Protein AF-A0A2M8F810-F1 (afdb_monomer)

Mean predicted aligned error: 8.09 Å

Structure (mmCIF, N/CA/C/O backbone):
data_AF-A0A2M8F810-F1
#
_entry.id   AF-A0A2M8F810-F1
#
loop_
_atom_site.group_PDB
_atom_sit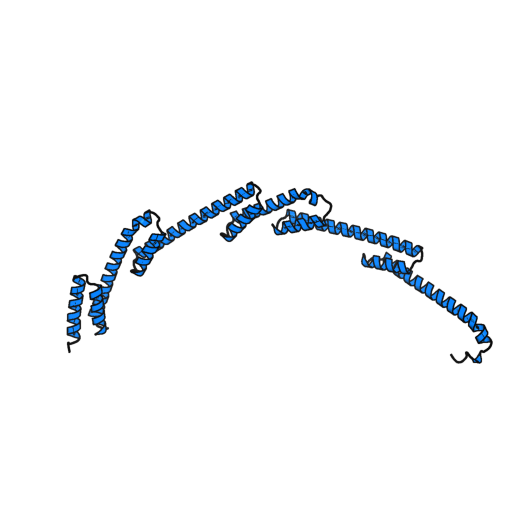e.id
_atom_site.type_symbol
_atom_site.label_atom_id
_atom_site.label_alt_id
_atom_site.label_comp_id
_atom_site.label_asym_id
_atom_site.label_entity_id
_atom_site.label_seq_id
_atom_site.pdbx_PDB_ins_code
_atom_site.Cartn_x
_atom_site.Cartn_y
_atom_site.Cartn_z
_atom_site.occupancy
_atom_site.B_iso_or_equiv
_atom_site.auth_seq_id
_atom_site.auth_comp_id
_atom_site.auth_asym_id
_atom_site.auth_atom_id
_atom_site.pdbx_PDB_model_num
ATOM 1 N N . MET A 1 1 ? 72.502 6.828 -47.469 1.00 66.56 1 MET A N 1
ATOM 2 C CA . MET A 1 1 ? 71.319 7.342 -46.747 1.00 66.56 1 MET A CA 1
ATOM 3 C C . MET A 1 1 ? 70.547 8.209 -47.721 1.00 66.56 1 MET A C 1
ATOM 5 O O . MET A 1 1 ? 71.170 9.060 -48.342 1.00 66.56 1 MET A O 1
ATOM 9 N N . VAL A 1 2 ? 69.259 7.942 -47.934 1.00 77.50 2 VAL A N 1
ATOM 10 C CA . VAL A 1 2 ? 68.414 8.811 -48.769 1.00 77.50 2 VAL A CA 1
ATOM 11 C C . VAL A 1 2 ? 68.197 10.117 -48.004 1.00 77.50 2 VAL A C 1
ATOM 13 O O . VAL A 1 2 ? 67.932 10.074 -46.804 1.00 77.50 2 VAL A O 1
ATOM 16 N N . ASP A 1 3 ? 68.355 11.264 -48.666 1.00 92.69 3 ASP A N 1
ATOM 17 C CA . ASP A 1 3 ? 68.069 12.572 -48.067 1.00 92.69 3 ASP A CA 1
ATOM 18 C C . ASP A 1 3 ? 66.591 12.616 -47.620 1.00 92.69 3 ASP A C 1
ATOM 20 O O . ASP A 1 3 ? 65.709 12.354 -48.447 1.00 92.69 3 ASP A O 1
ATOM 24 N N . PRO A 1 4 ? 66.281 12.936 -46.346 1.00 90.38 4 PRO A N 1
ATOM 25 C CA . PRO A 1 4 ? 64.907 12.988 -45.846 1.00 90.38 4 PRO A CA 1
ATOM 26 C C . PRO A 1 4 ? 63.968 13.846 -46.701 1.00 90.38 4 PRO A C 1
ATOM 28 O O . PRO A 1 4 ? 62.787 13.526 -46.831 1.00 90.38 4 PRO A O 1
ATOM 31 N N . LYS A 1 5 ? 64.479 14.909 -47.338 1.00 92.44 5 LYS A N 1
ATOM 32 C CA . LYS A 1 5 ? 63.676 15.742 -48.245 1.00 92.44 5 LYS A CA 1
ATOM 33 C C . LYS A 1 5 ? 63.285 14.993 -49.517 1.00 92.44 5 LYS A C 1
ATOM 35 O O . LYS A 1 5 ? 62.125 15.071 -49.920 1.00 92.44 5 LYS A O 1
ATOM 40 N N . THR A 1 6 ? 64.217 14.271 -50.137 1.00 93.81 6 THR A N 1
ATOM 41 C CA . THR A 1 6 ? 63.949 13.441 -51.321 1.00 93.81 6 THR A CA 1
ATOM 42 C C . THR A 1 6 ? 62.965 12.323 -50.990 1.00 93.81 6 THR A C 1
ATOM 44 O O . THR A 1 6 ? 61.991 12.141 -51.717 1.00 93.81 6 THR A O 1
ATOM 47 N N . TYR A 1 7 ? 63.144 11.662 -49.843 1.00 95.12 7 TYR A N 1
ATOM 48 C CA . TYR A 1 7 ? 62.233 10.617 -49.369 1.00 95.12 7 TYR A CA 1
ATOM 49 C C . TYR A 1 7 ? 60.794 11.132 -49.188 1.00 95.12 7 TYR A C 1
ATOM 51 O O . TYR A 1 7 ? 59.848 10.530 -49.694 1.00 95.12 7 TYR A O 1
ATOM 59 N N . ILE A 1 8 ? 60.616 12.291 -48.538 1.00 95.62 8 ILE A N 1
ATOM 60 C CA . ILE A 1 8 ? 59.294 12.919 -48.367 1.00 95.62 8 ILE A CA 1
ATOM 61 C C . ILE A 1 8 ? 58.679 13.293 -49.723 1.00 95.62 8 ILE A C 1
ATOM 63 O O . ILE A 1 8 ? 57.484 13.095 -49.933 1.00 95.62 8 ILE A O 1
ATOM 67 N N . GLN A 1 9 ? 59.469 13.818 -50.664 1.00 95.94 9 GLN A N 1
ATOM 68 C CA . GLN A 1 9 ? 58.965 14.193 -51.990 1.00 95.94 9 GLN A CA 1
ATOM 69 C C . GLN A 1 9 ? 58.481 12.990 -52.803 1.00 95.94 9 GLN A C 1
ATOM 71 O O . GLN A 1 9 ? 57.426 13.070 -53.435 1.00 95.94 9 GLN A O 1
ATOM 76 N N . GLU A 1 10 ? 59.230 11.889 -52.801 1.00 96.19 10 GLU A N 1
ATOM 77 C CA . GLU A 1 10 ? 58.834 10.652 -53.477 1.00 96.19 10 GLU A CA 1
ATOM 78 C C . GLU A 1 10 ? 57.617 10.018 -52.803 1.00 96.19 10 GLU A C 1
ATOM 80 O O . GLU A 1 10 ? 56.650 9.678 -53.485 1.00 96.19 10 GLU A O 1
ATOM 85 N N . GLY A 1 11 ? 57.595 9.970 -51.469 1.00 96.94 11 GLY A N 1
ATOM 86 C CA . GLY A 1 11 ? 56.446 9.481 -50.711 1.00 96.94 11 GLY A CA 1
ATOM 87 C C . GLY A 1 11 ? 55.164 10.271 -50.989 1.00 96.94 11 GLY A C 1
ATOM 88 O O . GLY A 1 11 ? 54.108 9.678 -51.201 1.00 96.94 11 GLY A O 1
ATOM 89 N N . LEU A 1 12 ? 55.244 11.605 -51.075 1.00 97.50 12 LEU A N 1
ATOM 90 C CA . LEU A 1 12 ? 54.096 12.448 -51.431 1.00 97.50 12 LEU A CA 1
ATOM 91 C C . LEU A 1 12 ? 53.585 12.179 -52.858 1.00 97.50 12 LEU A C 1
ATOM 93 O O . LEU A 1 12 ? 52.376 12.248 -53.086 1.00 97.50 12 LEU A O 1
ATOM 97 N N . LYS A 1 13 ? 54.465 11.844 -53.815 1.00 97.56 13 LYS A N 1
ATOM 98 C CA . LYS A 1 13 ? 54.044 11.411 -55.162 1.00 97.56 13 LYS A CA 1
ATOM 99 C C . LYS A 1 13 ? 53.302 10.078 -55.100 1.00 97.56 13 LYS A C 1
ATOM 101 O O . LYS A 1 13 ? 52.233 9.967 -55.687 1.00 97.56 13 LYS A O 1
ATOM 106 N N . THR A 1 14 ? 53.824 9.110 -54.348 1.00 97.56 14 THR A N 1
ATOM 107 C CA . THR A 1 14 ? 53.180 7.802 -54.153 1.00 97.56 14 THR A CA 1
ATOM 108 C C . THR A 1 14 ? 51.799 7.943 -53.521 1.00 97.56 14 THR A C 1
ATOM 110 O O . THR A 1 14 ? 50.837 7.370 -54.023 1.00 97.56 14 THR A O 1
ATOM 113 N N . ILE A 1 15 ? 51.671 8.759 -52.470 1.00 97.62 15 ILE A N 1
ATOM 114 C CA . ILE A 1 15 ? 50.383 9.072 -51.835 1.00 97.62 15 ILE A CA 1
ATOM 115 C C . ILE A 1 15 ? 49.398 9.645 -52.855 1.00 97.62 15 ILE A C 1
ATOM 117 O O . ILE A 1 15 ? 48.247 9.216 -52.896 1.00 97.62 15 ILE A O 1
ATOM 121 N N . LYS A 1 16 ? 49.839 10.583 -53.702 1.00 97.69 16 LYS A N 1
ATOM 122 C CA . LYS A 1 16 ? 48.988 11.167 -54.743 1.00 97.69 16 LYS A CA 1
ATOM 123 C C . LYS A 1 16 ? 48.474 10.099 -55.715 1.00 97.69 16 LYS A C 1
ATOM 125 O O . LYS A 1 16 ? 47.272 10.044 -55.951 1.00 97.69 16 LYS A O 1
ATOM 130 N N . THR A 1 17 ? 49.350 9.221 -56.204 1.00 97.69 17 THR A N 1
ATOM 131 C CA . THR A 1 17 ? 48.965 8.105 -57.081 1.00 97.69 17 THR A CA 1
ATOM 132 C C . THR A 1 17 ? 47.978 7.154 -56.397 1.00 97.69 17 THR A C 1
ATOM 134 O O . THR A 1 17 ? 47.001 6.734 -57.010 1.00 97.69 17 THR A O 1
ATOM 137 N N . LEU A 1 18 ? 48.188 6.838 -55.114 1.00 97.50 18 LEU A N 1
ATOM 138 C CA . LEU A 1 18 ? 47.277 5.982 -54.345 1.00 97.50 18 LEU A CA 1
ATOM 139 C C . LEU A 1 18 ? 45.891 6.621 -54.175 1.00 97.50 18 LEU A C 1
ATOM 141 O O . LEU A 1 18 ? 44.890 5.916 -54.261 1.00 97.50 18 LEU A O 1
ATOM 145 N N . ILE A 1 19 ? 45.816 7.942 -53.978 1.00 97.00 19 ILE A N 1
ATOM 146 C CA . ILE A 1 19 ? 44.543 8.678 -53.940 1.00 97.00 19 ILE A CA 1
ATOM 147 C C . ILE A 1 19 ? 43.841 8.624 -55.304 1.00 97.00 19 ILE A C 1
ATOM 149 O O . ILE A 1 19 ? 42.646 8.351 -55.355 1.00 97.00 19 ILE A O 1
ATOM 153 N N . GLU A 1 20 ? 44.568 8.839 -56.406 1.00 96.50 20 GLU A N 1
ATOM 154 C CA . GLU A 1 20 ? 44.022 8.767 -57.774 1.00 96.50 20 GLU A CA 1
ATOM 155 C C . GLU A 1 20 ? 43.466 7.372 -58.112 1.00 96.50 20 GLU A C 1
ATOM 157 O O . GLU A 1 20 ? 42.499 7.252 -58.859 1.00 96.50 20 GLU A O 1
ATOM 162 N N . GLN A 1 21 ? 44.034 6.322 -57.514 1.00 96.62 21 GLN A N 1
ATOM 163 C CA . GLN A 1 21 ? 43.578 4.932 -57.635 1.00 96.62 21 GLN A CA 1
ATOM 164 C C . GLN A 1 21 ? 42.480 4.544 -56.624 1.00 96.62 21 GLN A C 1
ATOM 166 O O . GLN A 1 21 ? 42.092 3.381 -56.565 1.00 96.62 21 GLN A O 1
ATOM 171 N N . ASN A 1 22 ? 41.986 5.484 -55.811 1.00 95.12 22 ASN A N 1
ATOM 172 C CA . ASN A 1 22 ? 41.043 5.247 -54.709 1.00 95.12 22 ASN A CA 1
ATOM 173 C C . ASN A 1 22 ? 41.542 4.252 -53.635 1.00 95.12 22 ASN A C 1
ATOM 175 O O . ASN A 1 22 ? 40.760 3.629 -52.922 1.00 95.12 22 ASN A O 1
ATOM 179 N N . HIS A 1 23 ? 42.857 4.102 -53.468 1.00 96.94 23 HIS A N 1
ATOM 180 C CA . HIS A 1 23 ? 43.466 3.280 -52.418 1.00 96.94 23 HIS A CA 1
ATOM 181 C C . HIS A 1 23 ? 43.681 4.097 -51.131 1.00 96.94 23 HIS A C 1
ATOM 183 O O . HIS A 1 23 ? 44.802 4.220 -50.629 1.00 96.94 23 HIS A O 1
ATOM 189 N N . LEU A 1 24 ? 42.607 4.681 -50.588 1.00 96.62 24 LEU A N 1
ATOM 190 C CA . LEU A 1 24 ? 42.689 5.705 -49.538 1.00 96.62 24 LEU A CA 1
ATOM 191 C C . LEU A 1 24 ? 43.297 5.204 -48.215 1.00 96.62 24 LEU A C 1
ATOM 193 O O . LEU A 1 24 ? 44.088 5.917 -47.602 1.00 96.62 24 LEU A O 1
ATOM 197 N N . ILE A 1 25 ? 43.007 3.967 -47.794 1.00 96.12 25 ILE A N 1
ATOM 198 C CA . ILE A 1 25 ? 43.601 3.370 -46.578 1.00 96.12 25 ILE A CA 1
ATOM 199 C C . ILE A 1 25 ? 45.113 3.170 -46.737 1.00 96.12 25 ILE A C 1
ATOM 201 O O . ILE A 1 25 ? 45.884 3.438 -45.815 1.00 96.12 25 ILE A O 1
ATOM 205 N N . THR A 1 26 ? 45.557 2.727 -47.915 1.00 97.06 26 THR A N 1
ATOM 206 C CA . THR A 1 26 ? 46.984 2.569 -48.222 1.00 97.06 26 THR A CA 1
ATOM 207 C C . THR A 1 26 ? 47.675 3.930 -48.291 1.00 97.06 26 THR A C 1
ATOM 209 O O . THR A 1 26 ? 48.771 4.083 -47.755 1.00 97.06 26 THR A O 1
ATOM 212 N N . ALA A 1 27 ? 47.017 4.937 -48.878 1.00 97.56 27 ALA A N 1
ATOM 213 C CA . ALA A 1 27 ? 47.502 6.314 -48.887 1.00 97.56 27 ALA A CA 1
ATOM 214 C C . ALA A 1 27 ? 47.642 6.880 -47.463 1.00 97.56 27 ALA A C 1
ATOM 216 O O . ALA A 1 27 ? 48.643 7.530 -47.167 1.00 97.56 27 ALA A O 1
ATOM 217 N N . LEU A 1 28 ? 46.680 6.599 -46.573 1.00 97.38 28 LEU A N 1
ATOM 218 C CA . LEU A 1 28 ? 46.720 7.023 -45.171 1.00 97.38 28 LEU A CA 1
ATOM 219 C C . LEU A 1 28 ? 47.928 6.427 -44.446 1.00 97.38 28 LEU A C 1
ATOM 221 O O . LEU A 1 28 ? 48.699 7.176 -43.853 1.00 97.38 28 LEU A O 1
ATOM 225 N N . ARG A 1 29 ? 48.140 5.108 -44.560 1.00 97.75 29 ARG A N 1
ATOM 226 C CA . ARG A 1 29 ? 49.300 4.421 -43.960 1.00 97.75 29 ARG A CA 1
ATOM 227 C C . ARG A 1 29 ? 50.623 5.005 -44.455 1.00 97.75 29 ARG A C 1
ATOM 229 O O . ARG A 1 29 ? 51.494 5.306 -43.647 1.00 97.75 29 ARG A O 1
ATOM 236 N N . ALA A 1 30 ? 50.748 5.234 -45.764 1.00 97.25 30 ALA A N 1
ATOM 237 C CA . ALA A 1 30 ? 51.930 5.876 -46.338 1.00 97.25 30 ALA A CA 1
ATOM 238 C C . ALA A 1 30 ? 52.125 7.309 -45.800 1.00 97.25 30 ALA A C 1
ATOM 240 O O . ALA A 1 30 ? 53.242 7.709 -45.484 1.00 97.25 30 ALA A O 1
ATOM 241 N N . GLY A 1 31 ? 51.045 8.081 -45.637 1.00 97.19 31 GLY A N 1
ATOM 242 C CA . GLY A 1 31 ? 51.091 9.408 -45.019 1.00 97.19 31 GLY A CA 1
ATOM 243 C C . GLY A 1 31 ? 51.537 9.381 -43.555 1.00 97.19 31 GLY A C 1
ATOM 244 O O . GLY A 1 31 ? 52.344 10.216 -43.148 1.00 97.19 31 GLY A O 1
ATOM 245 N N . GLU A 1 32 ? 51.055 8.414 -42.771 1.00 97.31 32 GLU A N 1
ATOM 246 C CA . GLU A 1 32 ? 51.443 8.221 -41.369 1.00 97.31 32 GLU A CA 1
ATOM 247 C C . GLU A 1 32 ? 52.924 7.848 -41.249 1.00 97.31 32 GLU A C 1
ATOM 249 O O . GLU A 1 32 ? 53.622 8.353 -40.369 1.00 97.31 32 GLU A O 1
ATOM 254 N N . GLU A 1 33 ? 53.431 7.013 -42.158 1.00 97.06 33 GLU A N 1
ATOM 255 C CA . GLU A 1 33 ? 54.855 6.687 -42.240 1.00 97.06 33 GLU A CA 1
ATOM 256 C C . GLU A 1 33 ? 55.708 7.923 -42.539 1.00 97.06 33 GLU A C 1
ATOM 258 O O . GLU A 1 33 ? 56.716 8.148 -41.866 1.00 97.06 33 GLU A O 1
ATOM 263 N N . LEU A 1 34 ? 55.292 8.777 -43.481 1.00 96.81 34 LEU A N 1
ATOM 264 C CA . LEU A 1 34 ? 55.991 10.039 -43.746 1.00 96.81 34 LEU A CA 1
ATOM 265 C C . LEU A 1 34 ? 55.958 10.984 -42.540 1.00 96.81 34 LEU A C 1
ATOM 267 O O . LEU A 1 34 ? 56.966 11.625 -42.235 1.00 96.81 34 LEU A O 1
ATOM 271 N N . ALA A 1 35 ? 54.834 11.045 -41.822 1.00 96.88 35 ALA A N 1
ATOM 272 C CA . ALA A 1 35 ? 54.708 11.867 -40.622 1.00 96.88 35 ALA A CA 1
ATOM 273 C C . ALA A 1 35 ? 55.602 11.369 -39.475 1.00 96.88 35 ALA A C 1
ATOM 275 O O . ALA A 1 35 ? 56.077 12.180 -38.688 1.00 96.88 35 ALA A O 1
ATOM 276 N N . ARG A 1 36 ? 55.906 10.064 -39.395 1.00 96.88 36 ARG A N 1
ATOM 277 C CA . ARG A 1 36 ? 56.900 9.539 -38.437 1.00 96.88 36 ARG A CA 1
ATOM 278 C C . ARG A 1 36 ? 58.321 10.015 -38.748 1.00 96.88 36 ARG A C 1
ATOM 280 O O . ARG A 1 36 ? 59.099 10.205 -37.820 1.00 96.88 36 ARG A O 1
ATOM 287 N N . VAL A 1 37 ? 58.656 10.214 -40.027 1.00 96.06 37 VAL A N 1
ATOM 288 C CA . VAL A 1 37 ? 59.981 10.701 -40.458 1.00 96.06 37 VAL A CA 1
ATOM 289 C C . VAL A 1 37 ? 60.141 12.200 -40.198 1.00 96.06 37 VAL A C 1
ATOM 291 O O . VAL A 1 37 ? 61.196 12.630 -39.736 1.00 96.06 37 VAL A O 1
ATOM 294 N N . ASN A 1 38 ? 59.108 13.004 -40.471 1.00 95.88 38 ASN A N 1
ATOM 295 C CA . ASN A 1 38 ? 59.090 14.428 -40.132 1.00 95.88 38 ASN A CA 1
ATOM 296 C C . ASN A 1 38 ? 57.682 14.880 -39.687 1.00 95.88 38 ASN A C 1
ATOM 298 O O . ASN A 1 38 ? 56.868 15.259 -40.536 1.00 95.88 38 ASN A O 1
ATOM 302 N N . PRO A 1 39 ? 57.400 14.902 -38.370 1.00 96.62 39 PRO A N 1
ATOM 303 C CA . PRO A 1 39 ? 56.067 15.203 -37.835 1.00 96.62 39 PRO A CA 1
ATOM 304 C C . PRO A 1 39 ? 55.549 16.614 -38.127 1.00 96.62 39 PRO A C 1
ATOM 306 O O . PRO A 1 39 ? 54.345 16.850 -38.077 1.00 96.62 39 PRO A O 1
ATOM 309 N N . TYR A 1 40 ? 56.447 17.559 -38.418 1.00 96.50 40 TYR A N 1
ATOM 310 C CA . TYR A 1 40 ? 56.111 18.974 -38.597 1.00 96.50 40 TYR A CA 1
ATOM 311 C C . TYR A 1 40 ? 56.116 19.411 -40.066 1.00 96.50 40 TYR A C 1
ATOM 313 O O . TYR A 1 40 ? 55.950 20.598 -40.360 1.00 96.50 40 TYR A O 1
ATOM 321 N N . ASP A 1 41 ? 56.308 18.482 -41.009 1.00 97.19 41 ASP A N 1
ATOM 322 C CA . ASP A 1 41 ? 56.249 18.822 -42.425 1.00 97.19 41 ASP A CA 1
ATOM 323 C C . ASP A 1 41 ? 54.816 19.208 -42.825 1.00 97.19 41 ASP A C 1
ATOM 325 O O . ASP A 1 41 ? 53.898 18.386 -42.868 1.00 97.19 41 ASP A O 1
ATOM 329 N N . ARG A 1 42 ? 54.619 20.489 -43.156 1.00 97.38 42 ARG A N 1
ATOM 330 C CA . ARG A 1 42 ? 53.304 21.037 -43.512 1.00 97.38 42 ARG A CA 1
ATOM 331 C C . ARG A 1 42 ? 52.675 20.335 -44.720 1.00 97.38 42 ARG A C 1
ATOM 333 O O . ARG A 1 42 ? 51.452 20.249 -44.786 1.00 97.38 42 ARG A O 1
ATOM 340 N N . LYS A 1 43 ? 53.466 19.853 -45.687 1.00 97.12 43 LYS A N 1
ATOM 341 C CA . LYS A 1 43 ? 52.927 19.168 -46.873 1.00 97.12 43 LYS A CA 1
ATOM 342 C C . LYS A 1 43 ? 52.417 17.780 -46.505 1.00 97.12 43 LYS A C 1
ATOM 344 O O . LYS A 1 43 ? 51.341 17.414 -46.966 1.00 97.12 43 LYS A O 1
ATOM 349 N N . VAL A 1 44 ? 53.143 17.055 -45.654 1.00 96.94 44 VAL A N 1
ATOM 350 C CA . VAL A 1 44 ? 52.713 15.751 -45.128 1.00 96.94 44 VAL A CA 1
ATOM 351 C C . VAL A 1 44 ? 51.446 15.895 -44.284 1.00 96.94 44 VAL A C 1
ATOM 353 O O . VAL A 1 44 ? 50.480 15.176 -44.525 1.00 96.94 44 VAL A O 1
ATOM 356 N N . LEU A 1 45 ? 51.394 16.872 -43.371 1.00 97.31 45 LEU A N 1
ATOM 357 C CA . LEU A 1 45 ? 50.203 17.132 -42.552 1.00 97.31 45 LEU A CA 1
ATOM 358 C C . LEU A 1 45 ? 48.980 17.513 -43.401 1.00 97.31 45 LEU A C 1
ATOM 360 O O . LEU A 1 45 ? 47.891 16.984 -43.187 1.00 97.31 45 LEU A O 1
ATOM 364 N N . ASN A 1 46 ? 49.158 18.377 -44.407 1.00 97.50 46 ASN A N 1
ATOM 365 C CA . ASN A 1 46 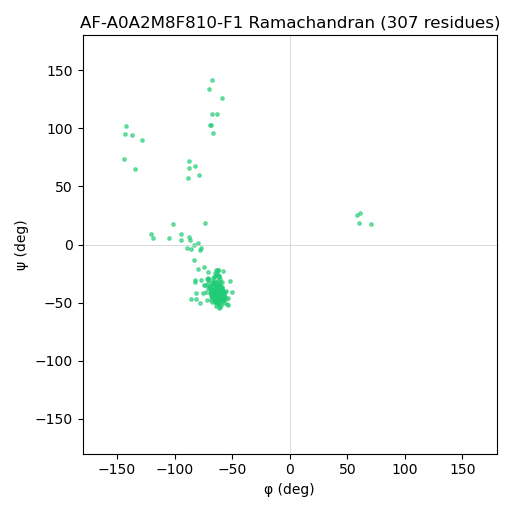? 48.084 18.722 -45.341 1.00 97.50 46 ASN A CA 1
ATOM 366 C C . ASN A 1 46 ? 47.622 17.507 -46.162 1.00 97.50 46 ASN A C 1
ATOM 368 O O . ASN A 1 46 ? 46.425 17.352 -46.398 1.00 97.50 46 ASN A O 1
ATOM 372 N N . ALA A 1 47 ? 48.549 16.649 -46.604 1.00 96.31 47 ALA A N 1
ATOM 373 C CA . ALA A 1 47 ? 48.217 15.429 -47.333 1.00 96.31 47 ALA A CA 1
ATOM 374 C C . ALA A 1 47 ? 47.421 14.454 -46.453 1.00 96.31 47 ALA A C 1
ATOM 376 O O . ALA A 1 47 ? 46.389 13.961 -46.896 1.00 96.31 47 ALA A O 1
ATOM 377 N N . LEU A 1 48 ? 47.838 14.242 -45.201 1.00 96.81 48 LEU A N 1
ATOM 378 C CA . LEU A 1 48 ? 47.106 13.434 -44.223 1.00 96.81 48 LEU A CA 1
ATOM 379 C C . LEU A 1 48 ? 45.696 13.970 -43.966 1.00 96.81 48 LEU A C 1
ATOM 381 O O . LEU A 1 48 ? 44.740 13.203 -44.051 1.00 96.81 48 LEU A O 1
ATOM 385 N N . ALA A 1 49 ? 45.550 15.277 -43.731 1.00 96.94 49 ALA A N 1
ATOM 386 C CA . ALA A 1 49 ? 44.242 15.900 -43.538 1.00 96.94 49 ALA A CA 1
ATOM 387 C C . ALA A 1 49 ? 43.337 15.727 -44.772 1.00 96.94 49 ALA A C 1
ATOM 389 O O . ALA A 1 49 ? 42.154 15.423 -44.639 1.00 96.94 49 ALA A O 1
ATOM 390 N N . ASN A 1 50 ? 43.895 15.861 -45.982 1.00 96.94 50 ASN A N 1
ATOM 391 C CA . ASN A 1 50 ? 43.163 15.629 -47.226 1.00 96.94 50 ASN A CA 1
ATOM 392 C C . ASN A 1 50 ? 42.730 14.160 -47.381 1.00 96.94 50 ASN A C 1
ATOM 394 O O . ASN A 1 50 ? 41.581 13.897 -47.719 1.00 96.94 50 ASN A O 1
ATOM 398 N N . ILE A 1 51 ? 43.616 13.198 -47.101 1.00 96.81 51 ILE A N 1
ATOM 399 C CA . ILE A 1 51 ? 43.288 11.763 -47.155 1.00 96.81 51 ILE A CA 1
ATOM 400 C C . ILE A 1 51 ? 42.193 11.428 -46.142 1.00 96.81 51 ILE A C 1
ATOM 402 O O . ILE A 1 51 ? 41.232 10.751 -46.488 1.00 96.81 51 ILE A O 1
ATOM 406 N N . GLN A 1 52 ? 42.302 11.934 -44.913 1.00 95.12 52 GLN A N 1
ATOM 407 C CA . GLN A 1 52 ? 41.287 11.748 -43.876 1.00 95.12 52 GLN A CA 1
ATOM 408 C C . GLN A 1 52 ? 39.935 12.334 -44.294 1.00 95.12 52 GLN A C 1
ATOM 410 O O . GLN A 1 52 ? 38.916 11.672 -44.122 1.00 95.12 52 GLN A O 1
ATOM 415 N N . ALA A 1 53 ? 39.916 13.523 -44.906 1.00 94.75 53 ALA A N 1
ATOM 416 C CA . ALA A 1 53 ? 38.693 14.119 -45.441 1.00 94.75 53 ALA A CA 1
ATOM 417 C C . ALA A 1 53 ? 38.082 13.284 -46.582 1.00 94.75 53 ALA A C 1
ATOM 419 O O . ALA A 1 53 ? 36.862 13.145 -46.654 1.00 94.75 53 ALA A O 1
ATOM 420 N N . LEU A 1 54 ? 38.908 12.695 -47.457 1.00 95.38 54 LEU A N 1
ATOM 421 C CA . LEU A 1 54 ? 38.442 11.798 -48.520 1.00 95.38 54 LEU A CA 1
ATOM 422 C C . LEU A 1 54 ? 37.877 10.486 -47.962 1.00 95.38 54 LEU A C 1
ATOM 424 O O . LEU A 1 54 ? 36.792 10.089 -48.374 1.00 95.38 54 LEU A O 1
ATOM 428 N N . ILE A 1 55 ? 38.557 9.859 -46.995 1.00 93.25 55 ILE A N 1
ATOM 429 C CA . ILE A 1 55 ? 38.065 8.657 -46.299 1.00 93.25 55 ILE A CA 1
ATOM 430 C C . ILE A 1 55 ? 36.750 8.965 -45.588 1.00 93.25 55 ILE A C 1
ATOM 432 O O . ILE A 1 55 ? 35.799 8.196 -45.690 1.00 93.25 55 ILE A O 1
ATOM 436 N N . GLN A 1 56 ? 36.666 10.101 -44.892 1.00 91.88 56 GLN A N 1
ATOM 437 C CA . GLN A 1 56 ? 35.431 10.530 -44.246 1.00 91.88 56 GLN A CA 1
ATOM 438 C C . GLN A 1 56 ? 34.304 10.700 -45.268 1.00 91.88 56 GLN A C 1
ATOM 440 O O . GLN A 1 56 ? 33.210 10.199 -45.040 1.00 91.88 56 GLN A O 1
ATOM 445 N N . LYS A 1 57 ? 34.568 11.346 -46.408 1.00 93.75 57 LYS A N 1
ATOM 446 C CA . LYS A 1 57 ? 33.579 11.524 -47.477 1.00 93.75 57 LYS A CA 1
ATOM 447 C C . LYS A 1 57 ? 33.132 10.191 -48.091 1.00 93.75 57 LYS A C 1
ATOM 449 O O . LYS A 1 57 ? 31.949 10.022 -48.370 1.00 93.75 57 LYS A O 1
ATOM 454 N N . GLU A 1 58 ? 34.051 9.250 -48.308 1.00 93.62 58 GLU A N 1
ATOM 455 C CA . GLU A 1 58 ? 33.728 7.906 -48.808 1.00 93.62 58 GLU A CA 1
ATOM 456 C C . GLU A 1 58 ? 32.898 7.116 -47.785 1.00 93.62 58 GLU A C 1
ATOM 458 O O . GLU A 1 58 ? 31.888 6.514 -48.147 1.00 93.62 58 GLU A O 1
ATOM 463 N N . ASN A 1 59 ? 33.260 7.185 -46.501 1.00 91.81 59 ASN A N 1
ATOM 464 C CA . ASN A 1 59 ? 32.491 6.585 -45.412 1.00 91.81 59 ASN A CA 1
ATOM 465 C C . ASN A 1 59 ? 31.091 7.193 -45.301 1.00 91.81 59 ASN A C 1
ATOM 467 O O . ASN A 1 59 ? 30.123 6.449 -45.181 1.00 91.81 59 ASN A O 1
ATOM 471 N N . GLU A 1 60 ? 30.960 8.518 -45.402 1.00 93.56 60 GLU A N 1
ATOM 472 C CA . GLU A 1 60 ? 29.659 9.192 -45.440 1.00 93.56 60 GLU A CA 1
ATOM 473 C C . GLU A 1 60 ? 28.818 8.707 -46.632 1.00 93.56 60 GLU A C 1
ATOM 475 O O . GLU A 1 60 ? 27.657 8.348 -46.457 1.00 93.56 60 GLU A O 1
ATOM 480 N N . ALA A 1 61 ? 29.414 8.558 -47.818 1.00 94.81 61 ALA A N 1
ATOM 481 C CA . ALA A 1 61 ? 28.716 8.019 -48.987 1.00 94.81 61 ALA A CA 1
ATOM 482 C C . ALA A 1 61 ? 28.322 6.534 -48.846 1.00 94.81 61 ALA A C 1
ATOM 484 O O . ALA A 1 61 ? 27.284 6.122 -49.368 1.00 94.81 61 ALA A O 1
ATOM 485 N N . ASN A 1 62 ? 29.138 5.716 -48.171 1.00 94.50 62 ASN A N 1
ATOM 486 C CA . ASN A 1 62 ? 28.791 4.331 -47.833 1.00 94.50 62 ASN A CA 1
ATOM 487 C C . ASN A 1 62 ? 27.600 4.298 -46.866 1.00 94.50 62 ASN A C 1
ATOM 489 O O . ASN A 1 62 ? 26.616 3.615 -47.129 1.00 94.50 62 ASN A O 1
ATOM 493 N N . VAL A 1 63 ? 27.654 5.102 -45.802 1.00 96.62 63 VAL A N 1
ATOM 494 C CA . VAL A 1 63 ? 26.577 5.217 -44.815 1.00 96.62 63 VAL A CA 1
ATOM 495 C C . VAL A 1 63 ? 25.287 5.711 -45.464 1.00 96.62 63 VAL A C 1
ATOM 497 O O . VAL A 1 63 ? 24.229 5.164 -45.176 1.00 96.62 63 VAL A O 1
ATOM 500 N N . ASP A 1 64 ? 25.339 6.682 -46.377 1.00 96.88 64 ASP A N 1
ATOM 501 C CA . ASP A 1 64 ? 24.153 7.141 -47.107 1.00 96.88 64 ASP A CA 1
ATOM 502 C C . ASP A 1 64 ? 23.528 6.040 -47.984 1.00 96.88 64 ASP A C 1
ATOM 504 O O . ASP A 1 64 ? 22.298 5.959 -48.077 1.00 96.88 64 ASP A O 1
ATOM 508 N N . ARG A 1 65 ? 24.344 5.176 -48.605 1.00 97.31 65 ARG A N 1
ATOM 509 C CA . ARG A 1 65 ? 23.858 4.006 -49.360 1.00 97.31 65 ARG A CA 1
ATOM 510 C C . ARG A 1 65 ? 23.219 2.969 -48.444 1.00 97.31 65 ARG A C 1
ATOM 512 O O . ARG A 1 65 ? 22.131 2.484 -48.753 1.00 97.31 65 ARG A O 1
ATOM 519 N N . ASP A 1 66 ? 23.850 2.683 -47.313 1.00 96.88 66 ASP A N 1
ATOM 520 C CA . ASP A 1 66 ? 23.321 1.736 -46.335 1.00 96.88 66 ASP A CA 1
ATOM 521 C C . ASP A 1 66 ? 22.009 2.257 -45.735 1.00 96.88 66 ASP A C 1
ATOM 523 O O . ASP A 1 66 ? 21.024 1.524 -45.701 1.00 96.88 66 ASP A O 1
ATOM 527 N N . ILE A 1 67 ? 21.933 3.548 -45.388 1.00 97.19 67 ILE A N 1
ATOM 528 C CA . ILE A 1 67 ? 20.689 4.218 -44.974 1.00 97.19 67 ILE A CA 1
ATOM 529 C C . ILE A 1 67 ? 19.606 4.055 -46.045 1.00 97.19 67 ILE A C 1
ATOM 531 O O . ILE A 1 67 ? 18.467 3.722 -45.722 1.00 97.19 67 ILE A O 1
ATOM 535 N N . ALA A 1 68 ? 19.927 4.285 -47.321 1.00 97.31 68 ALA A N 1
ATOM 536 C CA . ALA A 1 68 ? 18.954 4.127 -48.399 1.00 97.31 68 ALA A CA 1
ATOM 537 C C . ALA A 1 68 ? 18.435 2.682 -48.490 1.00 97.31 68 ALA A C 1
ATOM 539 O O . ALA A 1 68 ? 17.236 2.474 -48.668 1.00 97.31 68 ALA A O 1
ATOM 540 N N . SER A 1 69 ? 19.312 1.692 -48.294 1.00 96.94 69 SER A N 1
ATOM 541 C CA . SER A 1 69 ? 18.926 0.279 -48.291 1.00 96.94 69 SER A CA 1
ATOM 542 C C . SER A 1 69 ? 17.982 -0.087 -47.141 1.00 96.94 69 SER A C 1
ATOM 544 O O . SER A 1 69 ? 17.163 -0.987 -47.301 1.00 96.94 69 SER A O 1
ATOM 546 N N . THR A 1 70 ? 18.022 0.634 -46.015 1.00 97.38 70 THR A N 1
ATOM 547 C CA . THR A 1 70 ? 17.178 0.356 -44.842 1.00 97.38 70 THR A CA 1
ATOM 548 C C . THR A 1 70 ? 15.820 1.056 -44.846 1.00 97.38 70 THR A C 1
ATOM 550 O O . THR A 1 70 ? 15.037 0.838 -43.928 1.00 97.38 70 THR A O 1
ATOM 553 N N . MET A 1 71 ? 15.511 1.900 -45.837 1.00 96.00 71 MET A N 1
ATOM 554 C CA . MET A 1 71 ? 14.256 2.675 -45.842 1.00 96.00 71 MET A CA 1
ATOM 555 C C . MET A 1 71 ? 13.000 1.794 -45.833 1.00 96.00 71 MET A C 1
ATOM 557 O O . MET A 1 71 ? 12.042 2.125 -45.148 1.00 96.00 71 MET A O 1
ATOM 561 N N . HIS A 1 72 ? 13.037 0.624 -46.472 1.00 96.62 72 HIS A N 1
ATOM 562 C CA . HIS A 1 72 ? 11.924 -0.328 -46.420 1.00 96.62 72 HIS A CA 1
ATOM 563 C C . HIS A 1 72 ? 11.600 -0.797 -44.986 1.00 96.62 72 HIS A C 1
ATOM 565 O O . HIS A 1 72 ? 10.434 -0.935 -44.643 1.00 96.62 72 HIS A O 1
ATOM 571 N N . LEU A 1 73 ? 12.606 -0.976 -44.116 1.00 96.94 73 LEU A N 1
ATOM 572 C CA . LEU A 1 73 ? 12.391 -1.362 -42.713 1.00 96.94 73 LEU A CA 1
ATOM 573 C C . LEU A 1 73 ? 11.695 -0.257 -41.917 1.00 96.94 73 LEU A C 1
ATOM 575 O O . LEU A 1 73 ? 10.946 -0.550 -40.990 1.00 96.94 73 LEU A O 1
ATOM 579 N N . TRP A 1 74 ? 11.957 1.006 -42.269 1.00 96.31 74 TRP A N 1
ATOM 580 C CA . TRP A 1 74 ? 11.260 2.145 -41.680 1.00 96.31 74 TRP A CA 1
ATOM 581 C C . TRP A 1 74 ? 9.777 2.119 -42.060 1.00 96.31 74 TRP A C 1
ATOM 583 O O . TRP A 1 74 ? 8.926 2.232 -41.183 1.00 96.31 74 TRP A O 1
ATOM 593 N N . ASP A 1 75 ? 9.475 1.919 -43.345 1.00 95.19 75 ASP A N 1
ATOM 594 C CA . ASP A 1 75 ? 8.099 1.875 -43.857 1.00 95.19 75 ASP A CA 1
ATOM 595 C C . ASP A 1 75 ? 7.314 0.666 -43.318 1.00 95.19 75 ASP A C 1
ATOM 597 O O . ASP A 1 75 ? 6.118 0.760 -43.055 1.00 95.19 75 ASP A O 1
ATOM 601 N N . GLU A 1 76 ? 7.997 -0.460 -43.096 1.00 96.12 76 GLU A N 1
ATOM 602 C CA . GLU A 1 76 ? 7.438 -1.663 -42.468 1.00 96.12 76 GLU A CA 1
ATOM 603 C C . GLU A 1 76 ? 7.323 -1.561 -40.934 1.00 96.12 76 GLU A C 1
ATOM 605 O O . GLU A 1 76 ? 6.810 -2.484 -40.302 1.00 96.12 76 GLU A O 1
ATOM 610 N N . GLY A 1 77 ? 7.814 -0.482 -40.310 1.00 94.75 77 GLY A N 1
ATOM 611 C CA . GLY A 1 77 ? 7.782 -0.299 -38.854 1.00 94.75 77 GLY A CA 1
ATOM 612 C C . GLY A 1 77 ? 8.720 -1.227 -38.070 1.00 94.75 77 GLY A C 1
ATOM 613 O O . GLY A 1 77 ? 8.565 -1.389 -36.861 1.00 94.75 77 GLY A O 1
ATOM 614 N N . LYS A 1 78 ? 9.719 -1.839 -38.721 1.00 97.06 78 LYS A N 1
ATOM 615 C CA . LYS A 1 78 ? 10.702 -2.751 -38.103 1.00 97.06 78 LYS A CA 1
ATOM 616 C C . LYS A 1 78 ? 11.798 -1.985 -37.356 1.00 97.06 78 LYS A C 1
ATOM 618 O O . LYS A 1 78 ? 12.990 -2.076 -37.665 1.00 97.06 78 LYS A O 1
ATOM 623 N N . PHE A 1 79 ? 11.392 -1.202 -36.362 1.00 97.00 79 PHE A N 1
ATOM 624 C CA . PHE A 1 79 ? 12.266 -0.251 -35.681 1.00 97.00 79 PHE A CA 1
ATOM 625 C C . PHE A 1 79 ? 13.406 -0.909 -34.886 1.00 97.00 79 PHE A C 1
ATOM 627 O O . PHE A 1 79 ? 14.512 -0.369 -34.875 1.00 97.00 79 PHE A O 1
ATOM 634 N N . ASP A 1 80 ? 13.204 -2.103 -34.320 1.00 95.25 80 ASP A N 1
ATOM 635 C CA . ASP A 1 80 ? 14.253 -2.836 -33.590 1.00 95.25 80 ASP A CA 1
ATOM 636 C C . ASP A 1 80 ? 15.410 -3.285 -34.494 1.00 95.25 80 ASP A C 1
ATOM 638 O O . ASP A 1 80 ? 16.589 -3.196 -34.134 1.00 95.25 80 ASP A O 1
ATOM 642 N N . GLU A 1 81 ? 15.088 -3.783 -35.691 1.00 96.81 81 GLU A N 1
ATOM 643 C CA . GLU A 1 81 ? 16.094 -4.150 -36.692 1.00 96.81 81 GLU A CA 1
ATOM 644 C C . GLU A 1 81 ? 16.841 -2.904 -37.167 1.00 96.81 81 GLU A C 1
ATOM 646 O O . GLU A 1 81 ? 18.075 -2.896 -37.245 1.00 96.81 81 GLU A O 1
ATOM 651 N N . LEU A 1 82 ? 16.101 -1.818 -37.393 1.00 97.62 82 LEU A N 1
ATOM 652 C CA . LEU A 1 82 ? 16.665 -0.555 -37.830 1.00 97.62 82 LEU A CA 1
ATOM 653 C C . LEU A 1 82 ? 17.608 0.060 -36.788 1.00 97.62 82 LEU A C 1
ATOM 655 O O . LEU A 1 82 ? 18.681 0.550 -37.144 1.00 97.62 82 LEU A O 1
ATOM 659 N N . GLN A 1 83 ? 17.272 -0.033 -35.499 1.00 97.69 83 GLN A N 1
ATOM 660 C CA . GLN A 1 83 ? 18.109 0.460 -34.404 1.00 97.69 83 GLN A CA 1
ATOM 661 C C . GLN A 1 83 ? 19.460 -0.262 -34.365 1.00 97.69 83 GLN A C 1
ATOM 663 O O . GLN A 1 83 ? 20.505 0.374 -34.187 1.00 97.69 83 GLN A O 1
ATOM 668 N N . LYS A 1 84 ? 19.464 -1.583 -34.585 1.00 97.56 84 LYS A N 1
ATOM 669 C CA . LYS A 1 84 ? 20.693 -2.390 -34.658 1.00 97.56 84 LYS A CA 1
ATOM 670 C C . LYS A 1 84 ? 21.563 -1.972 -35.842 1.00 97.56 84 LYS A C 1
ATOM 672 O O . LYS A 1 84 ? 22.780 -1.858 -35.686 1.00 97.56 84 LYS A O 1
ATOM 677 N N . ILE A 1 85 ? 20.962 -1.732 -37.010 1.00 97.56 85 ILE A N 1
ATOM 678 C CA . ILE A 1 85 ? 21.700 -1.306 -38.207 1.00 97.56 85 ILE A CA 1
ATOM 679 C C . ILE A 1 85 ? 22.263 0.106 -38.017 1.00 97.56 85 ILE A C 1
ATOM 681 O O . ILE A 1 85 ? 23.466 0.311 -38.186 1.00 97.56 85 ILE A O 1
ATOM 685 N N . TYR A 1 86 ? 21.446 1.067 -37.583 1.00 97.88 86 TYR A N 1
ATOM 686 C CA . TYR A 1 86 ? 21.890 2.445 -37.361 1.00 97.88 86 TYR A CA 1
ATOM 687 C C . TYR A 1 86 ? 22.960 2.555 -36.278 1.00 97.88 86 TYR A C 1
ATOM 689 O O . TYR A 1 86 ? 23.886 3.349 -36.426 1.00 97.88 86 TYR A O 1
ATOM 697 N N . SER A 1 87 ? 22.899 1.721 -35.239 1.00 96.50 87 SER A N 1
ATOM 698 C CA . SER A 1 87 ? 23.938 1.659 -34.207 1.00 96.50 87 SER A CA 1
ATOM 699 C C . SER A 1 87 ? 25.285 1.197 -34.774 1.00 96.50 87 SER A C 1
ATOM 701 O O . SER A 1 87 ? 26.315 1.783 -34.445 1.00 96.50 87 SER A O 1
ATOM 703 N N . LYS A 1 88 ? 25.295 0.203 -35.677 1.00 96.56 88 LYS A N 1
ATOM 704 C CA . LYS A 1 88 ? 26.515 -0.216 -36.391 1.00 96.56 88 LYS A CA 1
ATOM 705 C C . LYS A 1 88 ? 27.045 0.906 -37.278 1.00 96.56 88 LYS A C 1
ATOM 707 O O . LYS A 1 88 ? 28.213 1.256 -37.165 1.00 96.56 88 LYS A O 1
ATOM 712 N N . LEU A 1 89 ? 26.192 1.526 -38.098 1.00 96.06 89 LEU A N 1
ATOM 713 C CA . LEU A 1 89 ? 26.594 2.653 -38.953 1.00 96.06 89 LEU A CA 1
ATOM 714 C C . LEU A 1 89 ? 27.149 3.828 -38.134 1.00 96.06 89 LEU A C 1
ATOM 716 O O . LEU A 1 89 ? 28.120 4.470 -38.534 1.00 96.06 89 LEU A O 1
ATOM 720 N N . TYR A 1 90 ? 26.582 4.077 -36.952 1.00 95.69 90 TYR A N 1
ATOM 721 C CA . TYR A 1 90 ? 27.015 5.155 -36.071 1.00 95.69 90 TYR A CA 1
ATOM 722 C C . TYR A 1 90 ? 28.412 4.910 -35.494 1.00 95.69 90 TYR A C 1
ATOM 724 O O . TYR A 1 90 ? 29.178 5.860 -35.363 1.00 95.69 90 TYR A O 1
ATOM 732 N N . GLN A 1 91 ? 28.784 3.654 -35.217 1.00 93.56 91 GLN A N 1
ATOM 733 C CA . GLN A 1 91 ? 30.150 3.300 -34.805 1.00 93.56 91 GLN A CA 1
ATOM 734 C C . GLN A 1 91 ? 31.186 3.635 -35.889 1.00 93.56 91 GLN A C 1
ATOM 736 O O . GLN A 1 91 ? 32.295 4.051 -35.560 1.00 93.56 91 GLN A O 1
ATOM 741 N N . PHE A 1 92 ? 30.823 3.503 -37.170 1.00 90.50 92 PHE A N 1
ATOM 742 C CA . PHE A 1 92 ? 31.715 3.806 -38.295 1.00 90.50 92 PHE A CA 1
ATOM 743 C C . PHE A 1 92 ? 31.763 5.292 -38.657 1.00 90.50 92 PHE A C 1
ATOM 745 O O . PHE A 1 92 ? 32.778 5.772 -39.158 1.00 90.50 92 PHE A O 1
ATOM 752 N N . SER A 1 93 ? 30.678 6.041 -38.452 1.00 93.06 93 SER A N 1
ATOM 753 C CA . SER A 1 93 ? 30.622 7.472 -38.789 1.00 93.06 93 SER A CA 1
ATOM 754 C C . SER A 1 93 ? 29.792 8.286 -37.787 1.00 93.06 93 SER A C 1
ATOM 756 O O . SER A 1 93 ? 28.708 8.773 -38.121 1.00 93.06 93 SER A O 1
ATOM 758 N N . PRO A 1 94 ? 30.316 8.534 -36.569 1.00 92.44 94 PRO A N 1
ATOM 759 C CA . PRO A 1 94 ? 29.580 9.242 -35.513 1.00 92.44 94 PRO A CA 1
ATOM 760 C C . PRO A 1 94 ? 29.193 10.684 -35.877 1.00 92.44 94 PRO A C 1
ATOM 762 O O . PRO A 1 94 ? 28.227 11.245 -35.360 1.00 92.44 94 PRO A O 1
ATOM 765 N N . GLN A 1 95 ? 29.958 11.321 -36.770 1.00 92.75 95 GLN A N 1
ATOM 766 C CA . GLN A 1 95 ? 29.731 12.708 -37.183 1.00 92.75 95 GLN A CA 1
ATOM 767 C C . GLN A 1 95 ? 28.716 12.842 -38.330 1.00 92.75 95 GLN A C 1
ATOM 769 O O . GLN A 1 95 ? 28.326 13.965 -38.671 1.00 92.75 95 GLN A O 1
ATOM 774 N N . HIS A 1 96 ? 28.212 11.733 -38.878 1.00 96.00 96 HIS A N 1
ATOM 775 C CA . HIS A 1 96 ? 27.274 11.755 -39.994 1.00 96.00 96 HIS A CA 1
ATOM 776 C C . HIS A 1 96 ? 25.963 12.450 -39.599 1.00 96.00 96 HIS A C 1
ATOM 778 O O . HIS A 1 96 ? 25.189 11.965 -38.771 1.00 96.00 96 HIS A O 1
ATOM 784 N N . LYS A 1 97 ? 25.690 13.625 -40.182 1.00 95.75 97 LYS A N 1
ATOM 785 C CA . LYS A 1 97 ? 24.552 14.477 -39.782 1.00 95.75 97 LYS A CA 1
ATOM 786 C C . LYS A 1 97 ? 23.199 13.797 -40.011 1.00 95.75 97 LYS A C 1
ATOM 788 O O . LYS A 1 97 ? 22.370 13.775 -39.107 1.00 95.75 97 LYS A O 1
ATOM 793 N N . ARG A 1 98 ? 22.997 13.208 -41.195 1.00 95.94 98 ARG A N 1
ATOM 794 C CA . ARG A 1 98 ? 21.738 12.537 -41.562 1.00 95.94 98 ARG A CA 1
ATOM 795 C C . ARG A 1 98 ? 21.440 11.317 -40.687 1.00 95.94 98 ARG A C 1
ATOM 797 O O . ARG A 1 98 ? 20.348 11.242 -40.139 1.00 95.94 98 ARG A O 1
ATOM 804 N N . LEU A 1 99 ? 22.411 10.415 -40.505 1.00 96.81 99 LEU A N 1
ATOM 805 C CA . LEU A 1 99 ? 22.287 9.259 -39.614 1.00 96.81 99 LEU A CA 1
ATOM 806 C C . LEU A 1 99 ? 21.875 9.666 -38.194 1.00 96.81 99 LEU A C 1
ATOM 808 O O . LEU A 1 99 ? 20.943 9.092 -37.645 1.00 96.81 99 LEU A O 1
ATOM 812 N N . ARG A 1 100 ? 22.510 10.698 -37.620 1.00 97.31 100 ARG A N 1
ATOM 813 C CA . ARG A 1 100 ? 22.139 11.214 -36.291 1.00 97.31 100 ARG A CA 1
ATOM 814 C C . ARG A 1 100 ? 20.688 11.681 -36.230 1.00 97.31 100 ARG A C 1
ATOM 816 O O . ARG A 1 100 ? 19.978 11.320 -35.298 1.00 97.31 100 ARG A O 1
ATOM 823 N N . ALA A 1 101 ? 20.240 12.442 -37.228 1.00 97.56 101 ALA A N 1
ATOM 824 C CA . ALA A 1 101 ? 18.849 12.882 -37.301 1.00 97.56 101 ALA A CA 1
ATOM 825 C C . ALA A 1 101 ? 17.873 11.696 -37.412 1.00 97.56 101 ALA A C 1
ATOM 827 O O . ALA A 1 101 ? 16.814 11.720 -36.793 1.00 97.56 101 ALA A O 1
ATOM 828 N N . LEU A 1 102 ? 18.236 10.649 -38.159 1.00 97.38 102 LEU A N 1
ATOM 829 C CA . LEU A 1 102 ? 17.429 9.433 -38.275 1.00 97.38 102 LEU A CA 1
ATOM 830 C C . LEU A 1 102 ? 17.388 8.623 -36.976 1.00 97.38 102 LEU A C 1
ATOM 832 O O . LEU A 1 102 ? 16.325 8.126 -36.634 1.00 97.38 102 LEU A O 1
ATOM 836 N N . ILE A 1 103 ? 18.492 8.530 -36.230 1.00 97.50 103 ILE A N 1
ATOM 837 C CA . ILE A 1 103 ? 18.522 7.870 -34.914 1.00 97.50 103 ILE A CA 1
ATOM 838 C C . ILE A 1 103 ? 17.616 8.600 -33.917 1.00 97.50 103 ILE A C 1
ATOM 840 O O . ILE A 1 103 ? 16.874 7.953 -33.186 1.00 97.50 103 ILE A O 1
ATOM 844 N N . ILE A 1 104 ? 17.642 9.938 -33.904 1.00 97.38 104 ILE A N 1
ATOM 845 C CA . ILE A 1 104 ? 16.751 10.737 -33.048 1.00 97.38 104 ILE A CA 1
ATOM 846 C C . ILE A 1 104 ? 15.290 10.441 -33.395 1.00 97.38 104 ILE A C 1
ATOM 848 O O . ILE A 1 104 ? 14.532 10.044 -32.516 1.00 97.38 104 ILE A O 1
ATOM 852 N N . LYS A 1 105 ? 14.924 10.535 -34.680 1.00 97.56 105 LYS A N 1
ATOM 853 C CA . LYS A 1 105 ? 13.564 10.225 -35.141 1.00 97.56 105 LYS A CA 1
ATOM 854 C C . LYS A 1 105 ? 13.151 8.784 -34.842 1.00 97.56 105 LYS A C 1
ATOM 856 O O . LYS A 1 105 ? 12.007 8.547 -34.482 1.00 97.56 105 LYS A O 1
ATOM 861 N N . LEU A 1 106 ? 14.061 7.822 -35.000 1.00 97.06 106 LEU A N 1
ATOM 862 C CA . LEU A 1 106 ? 13.802 6.416 -34.692 1.00 97.06 106 LEU A CA 1
ATOM 863 C C . LEU A 1 106 ? 13.460 6.239 -33.213 1.00 97.06 106 LEU A C 1
ATOM 865 O O . LEU A 1 106 ? 12.456 5.619 -32.888 1.00 97.06 106 LEU A O 1
ATOM 869 N N . ASN A 1 107 ? 14.265 6.827 -32.326 1.00 95.31 107 ASN A N 1
ATOM 870 C CA . ASN A 1 107 ? 14.021 6.768 -30.889 1.00 95.31 107 ASN A CA 1
ATOM 871 C C . ASN A 1 107 ? 12.701 7.460 -30.515 1.00 95.31 107 ASN A C 1
ATOM 873 O O . ASN A 1 107 ? 11.971 6.948 -29.675 1.00 95.31 107 ASN A O 1
ATOM 877 N N . GLU A 1 108 ? 12.365 8.588 -31.149 1.00 95.88 108 GLU A N 1
ATOM 878 C CA . GLU A 1 108 ? 11.062 9.245 -30.976 1.00 95.88 108 GLU A CA 1
ATOM 879 C C . GLU A 1 108 ? 9.903 8.320 -31.377 1.00 95.88 108 GLU A C 1
ATOM 881 O O . GLU A 1 108 ? 8.955 8.181 -30.610 1.00 95.88 108 GLU A O 1
ATOM 886 N N . GLN A 1 109 ? 9.997 7.642 -32.526 1.00 95.56 109 GLN A N 1
ATOM 887 C CA . GLN A 1 109 ? 8.968 6.705 -32.993 1.00 95.56 109 GLN A CA 1
ATOM 888 C C . GLN A 1 109 ? 8.844 5.464 -32.104 1.00 95.56 109 GLN A C 1
ATOM 890 O O . GLN A 1 109 ? 7.732 5.063 -31.770 1.00 95.56 109 GLN A O 1
ATOM 895 N N . MET A 1 110 ? 9.964 4.879 -31.669 1.00 94.88 110 MET A N 1
ATOM 896 C CA . MET A 1 110 ? 9.954 3.749 -30.733 1.00 94.88 110 MET A CA 1
ATOM 897 C C . MET A 1 110 ? 9.329 4.142 -29.393 1.00 94.88 110 MET A C 1
ATOM 899 O O . MET A 1 110 ? 8.492 3.412 -28.871 1.00 94.88 110 MET A O 1
ATOM 903 N N . ASN A 1 111 ? 9.681 5.317 -28.864 1.00 93.62 111 ASN A N 1
ATOM 904 C CA . ASN A 1 111 ? 9.096 5.829 -27.627 1.00 93.62 111 ASN A CA 1
ATOM 905 C C . ASN A 1 111 ? 7.597 6.122 -27.785 1.00 93.62 111 ASN A C 1
ATOM 907 O O . ASN A 1 111 ? 6.828 5.867 -26.865 1.00 93.62 111 ASN A O 1
ATOM 911 N N . GLU A 1 112 ? 7.164 6.650 -28.934 1.00 94.88 112 GLU A N 1
ATOM 912 C CA . GLU A 1 112 ? 5.744 6.868 -29.224 1.00 94.88 112 GLU A CA 1
ATOM 913 C C . GLU A 1 112 ? 4.975 5.541 -29.304 1.00 94.88 112 GLU A C 1
ATOM 915 O O . GLU A 1 112 ? 3.883 5.442 -28.749 1.00 94.88 112 GLU A O 1
ATOM 920 N N . GLY A 1 113 ? 5.551 4.516 -29.941 1.00 92.31 113 GLY A N 1
ATOM 921 C CA . GLY A 1 113 ? 4.983 3.167 -29.992 1.00 92.31 113 GLY A CA 1
ATOM 922 C C . GLY A 1 113 ? 4.842 2.549 -28.602 1.00 92.31 113 GLY A C 1
ATOM 923 O O . GLY A 1 113 ? 3.743 2.172 -28.211 1.00 92.31 113 GLY A O 1
ATOM 924 N N . GLN A 1 114 ? 5.918 2.559 -27.811 1.00 92.25 114 GLN A N 1
ATOM 925 C CA . GLN A 1 114 ? 5.901 2.073 -26.426 1.00 92.25 114 GLN A CA 1
ATOM 926 C C . GLN A 1 114 ? 4.892 2.829 -25.563 1.00 92.25 114 GLN A C 1
ATOM 928 O O . GLN A 1 114 ? 4.208 2.228 -24.740 1.00 92.25 114 GLN A O 1
ATOM 933 N N . LYS A 1 115 ? 4.777 4.148 -25.754 1.00 94.12 115 LYS A N 1
ATOM 934 C CA . LYS A 1 115 ? 3.787 4.954 -25.045 1.00 94.12 115 LYS A CA 1
ATOM 935 C C . LYS A 1 115 ? 2.361 4.553 -25.424 1.00 94.12 115 LYS A C 1
ATOM 937 O O . LYS A 1 115 ? 1.533 4.435 -24.535 1.00 94.12 115 LYS A O 1
ATOM 942 N N . LYS A 1 116 ? 2.074 4.318 -26.707 1.00 95.00 116 LYS A N 1
ATOM 943 C CA . LYS A 1 116 ? 0.748 3.854 -27.148 1.00 95.00 116 LYS A CA 1
ATOM 944 C C . LYS A 1 116 ? 0.411 2.483 -26.575 1.00 95.00 116 LYS A C 1
ATOM 946 O O . LYS A 1 116 ? -0.668 2.330 -26.026 1.00 95.00 116 LYS A O 1
ATOM 951 N N . GLU A 1 117 ? 1.334 1.526 -26.636 1.00 93.75 117 GLU A N 1
ATOM 952 C CA . GLU A 1 117 ? 1.137 0.198 -26.038 1.00 93.75 117 GLU A CA 1
ATOM 953 C C . GLU A 1 117 ? 0.902 0.286 -24.524 1.00 93.75 117 GLU A C 1
ATOM 955 O O . GLU A 1 117 ? 0.035 -0.394 -23.979 1.00 93.75 117 GLU A O 1
ATOM 960 N N . HIS A 1 118 ? 1.648 1.159 -23.844 1.00 93.38 118 HIS A N 1
ATOM 961 C CA . HIS A 1 118 ? 1.469 1.442 -22.424 1.00 93.38 118 HIS A CA 1
ATOM 962 C C . HIS A 1 118 ? 0.092 2.051 -22.124 1.00 93.38 118 HIS A C 1
ATOM 964 O O . HIS A 1 118 ? -0.604 1.568 -21.231 1.00 93.38 118 HIS A O 1
ATOM 970 N N . ASP A 1 119 ? -0.315 3.073 -22.880 1.00 94.94 119 ASP A N 1
ATOM 971 C CA . ASP A 1 119 ? -1.610 3.740 -22.730 1.00 94.94 119 ASP A CA 1
ATOM 972 C C . ASP A 1 119 ? -2.767 2.752 -23.014 1.00 94.94 119 ASP A C 1
ATOM 974 O O . ASP A 1 119 ? -3.713 2.666 -22.234 1.00 94.94 119 ASP A O 1
ATOM 978 N N . GLU A 1 120 ? -2.659 1.924 -24.061 1.00 96.31 120 GLU A N 1
ATOM 979 C CA . GLU A 1 120 ? -3.634 0.874 -24.393 1.00 96.31 120 GLU A CA 1
ATOM 980 C C . GLU A 1 120 ? -3.739 -0.194 -23.297 1.00 96.31 120 GLU A C 1
ATOM 982 O O . GLU A 1 120 ? -4.843 -0.609 -22.933 1.00 96.31 120 GLU A O 1
ATOM 987 N N . PHE A 1 121 ? -2.607 -0.631 -22.740 1.00 96.81 121 PHE A N 1
ATOM 988 C CA . PHE A 1 121 ? -2.585 -1.565 -21.616 1.00 96.81 121 PHE A CA 1
ATOM 989 C C . PHE A 1 121 ? -3.283 -0.974 -20.383 1.00 96.81 121 PHE A C 1
ATOM 991 O O . PHE A 1 121 ? -4.096 -1.651 -19.747 1.00 96.81 121 PHE A O 1
ATOM 998 N N . ILE A 1 122 ? -3.005 0.294 -20.060 1.00 97.75 122 ILE A N 1
ATOM 999 C CA . ILE A 1 122 ? -3.664 1.004 -18.959 1.00 97.75 122 ILE A CA 1
ATOM 1000 C C . ILE A 1 122 ? -5.173 1.078 -19.193 1.00 97.75 122 ILE A C 1
ATOM 1002 O O . ILE A 1 122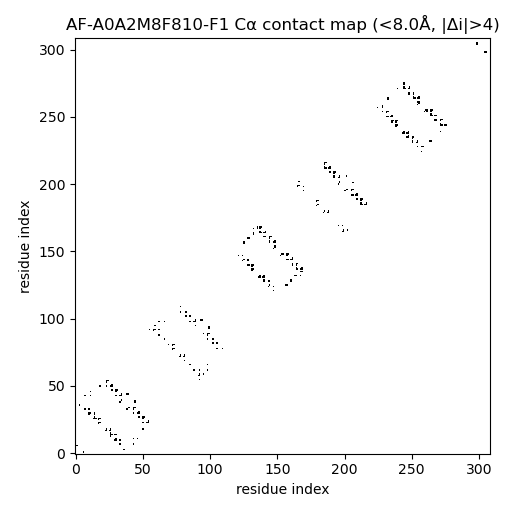 ? -5.942 0.774 -18.279 1.00 97.75 122 ILE A O 1
ATOM 1006 N N . ASP A 1 123 ? -5.608 1.443 -20.398 1.00 98.00 123 ASP A N 1
ATOM 1007 C CA . ASP A 1 123 ? -7.027 1.555 -20.735 1.00 98.00 123 ASP A CA 1
ATOM 1008 C C . ASP A 1 123 ? -7.752 0.208 -20.595 1.00 98.00 123 ASP A C 1
ATOM 1010 O O . ASP A 1 123 ? -8.827 0.136 -19.989 1.00 98.00 123 ASP A O 1
ATOM 1014 N N . GLN A 1 124 ? -7.139 -0.881 -21.070 1.00 97.88 124 GLN A N 1
ATOM 1015 C CA . GLN A 1 124 ? -7.671 -2.237 -20.908 1.00 97.88 124 GLN A CA 1
ATOM 1016 C C . GLN A 1 124 ? -7.761 -2.649 -19.434 1.00 97.88 124 GLN A C 1
ATOM 1018 O O . GLN A 1 124 ? -8.785 -3.186 -19.004 1.00 97.88 124 GLN A O 1
ATOM 1023 N N . ALA A 1 125 ? -6.726 -2.368 -18.637 1.00 98.38 125 ALA A N 1
ATOM 1024 C CA . ALA A 1 125 ? -6.716 -2.672 -17.209 1.00 98.38 125 ALA A CA 1
ATOM 1025 C C . ALA A 1 125 ? -7.795 -1.880 -16.450 1.00 98.38 125 ALA A C 1
ATOM 1027 O O . ALA A 1 125 ? -8.527 -2.437 -15.629 1.00 98.38 125 ALA A O 1
ATOM 1028 N N . VAL A 1 126 ? -7.948 -0.588 -16.758 1.00 98.56 126 VAL A N 1
ATOM 1029 C CA . VAL A 1 126 ? -8.998 0.272 -16.197 1.00 98.56 126 VAL A CA 1
ATOM 1030 C C . VAL A 1 126 ? -10.387 -0.279 -16.518 1.00 98.56 126 VAL A C 1
ATOM 1032 O O . VAL A 1 126 ? -11.249 -0.311 -15.635 1.00 98.56 126 VAL A O 1
ATOM 1035 N N . GLU A 1 127 ? -10.621 -0.727 -17.751 1.00 98.62 127 GLU A N 1
ATOM 1036 C CA . GLU A 1 127 ? -11.909 -1.295 -18.152 1.00 98.62 127 GLU A CA 1
ATOM 1037 C C . GLU A 1 127 ? -12.188 -2.640 -17.469 1.00 98.62 127 GLU A C 1
ATOM 1039 O O . GLU A 1 127 ? -13.287 -2.856 -16.955 1.00 98.62 127 GLU A O 1
ATOM 1044 N N . ALA A 1 128 ? -11.181 -3.506 -17.344 1.00 98.56 128 ALA A N 1
ATOM 1045 C CA . ALA A 1 128 ? -11.299 -4.754 -16.594 1.00 98.56 128 ALA A CA 1
ATOM 1046 C C . ALA A 1 128 ? -11.679 -4.507 -15.121 1.00 98.56 128 ALA A C 1
ATOM 1048 O O . ALA A 1 128 ? -12.597 -5.146 -14.601 1.00 98.56 128 ALA A O 1
ATOM 1049 N N . ILE A 1 129 ? -11.054 -3.525 -14.458 1.00 98.62 129 ILE A N 1
ATOM 1050 C CA . ILE A 1 129 ? -11.393 -3.148 -13.075 1.00 98.62 129 ILE A CA 1
ATOM 1051 C C . ILE A 1 129 ? -12.844 -2.652 -12.981 1.00 98.62 129 ILE A C 1
ATOM 1053 O O . ILE A 1 129 ? -13.556 -3.000 -12.035 1.00 98.62 129 ILE A O 1
ATOM 1057 N N . LYS A 1 130 ? -13.319 -1.851 -13.946 1.00 98.62 130 LYS A N 1
ATOM 1058 C CA . LYS A 1 130 ? -14.725 -1.409 -13.971 1.00 98.62 130 LYS A CA 1
ATOM 1059 C C . LYS A 1 130 ? -15.686 -2.588 -14.095 1.00 98.62 130 LYS A C 1
ATOM 1061 O O . LYS A 1 130 ? -16.688 -2.600 -13.376 1.00 98.62 130 LYS A O 1
ATOM 1066 N N . ASN A 1 131 ? -15.377 -3.557 -14.955 1.00 98.56 131 ASN A N 1
ATOM 1067 C CA . ASN A 1 131 ? -16.196 -4.754 -15.139 1.00 98.56 131 ASN A CA 1
ATOM 1068 C C . ASN A 1 131 ? -16.281 -5.561 -13.838 1.00 98.56 131 ASN A C 1
ATOM 1070 O O . ASN A 1 131 ? -17.390 -5.811 -13.366 1.00 98.56 131 ASN A O 1
ATOM 1074 N N . LEU A 1 132 ? -15.151 -5.813 -13.169 1.00 98.69 132 LEU A N 1
ATOM 1075 C CA . LEU A 1 132 ? -15.121 -6.484 -11.861 1.00 98.69 132 LEU A CA 1
ATOM 1076 C C . LEU A 1 132 ? -15.968 -5.752 -10.805 1.00 98.69 132 LEU A C 1
ATOM 1078 O O . LEU A 1 132 ? -16.735 -6.373 -10.070 1.00 98.69 132 LEU A O 1
ATOM 1082 N N . ILE A 1 133 ? -15.897 -4.415 -10.754 1.00 98.50 133 ILE A N 1
ATOM 1083 C CA . ILE A 1 133 ? -16.743 -3.604 -9.859 1.00 98.50 133 ILE A CA 1
ATOM 1084 C C . ILE A 1 133 ? -18.229 -3.754 -10.209 1.00 98.50 133 ILE A C 1
ATOM 1086 O O . ILE A 1 133 ? -19.065 -3.810 -9.304 1.00 98.50 133 ILE A O 1
ATOM 1090 N N . SER A 1 134 ? -18.575 -3.788 -11.499 1.00 98.25 134 SER A N 1
ATOM 1091 C CA . SER A 1 134 ? -19.962 -3.927 -11.962 1.00 98.25 134 SER A CA 1
ATOM 1092 C C . SER A 1 134 ? -20.558 -5.297 -11.624 1.00 98.25 134 SER A C 1
ATOM 1094 O O . SER A 1 134 ? -21.722 -5.386 -11.237 1.00 98.25 134 SER A O 1
ATOM 1096 N N . GLU A 1 135 ? -19.724 -6.335 -11.650 1.00 98.25 135 GLU A N 1
ATOM 1097 C CA . GLU A 1 135 ? -20.050 -7.709 -11.259 1.00 98.25 135 GLU A CA 1
ATOM 1098 C C . GLU A 1 135 ? -20.033 -7.912 -9.735 1.00 98.25 135 GLU A C 1
ATOM 1100 O O . GLU A 1 135 ? -20.283 -9.013 -9.250 1.00 98.25 135 GLU A O 1
ATOM 1105 N N . LYS A 1 136 ? -19.763 -6.848 -8.962 1.00 98.25 136 LYS A N 1
ATOM 1106 C CA . LYS A 1 136 ? -19.587 -6.864 -7.499 1.00 98.25 136 LYS A CA 1
ATOM 1107 C C . LYS A 1 136 ? -18.439 -7.759 -7.021 1.00 98.25 136 LYS A C 1
ATOM 1109 O O . LYS A 1 136 ? -18.356 -8.076 -5.835 1.00 98.25 136 LYS A O 1
ATOM 1114 N N . ASN A 1 137 ? -17.511 -8.108 -7.907 1.00 98.44 137 ASN A N 1
ATOM 1115 C CA . ASN A 1 137 ? -16.294 -8.823 -7.558 1.00 98.44 137 ASN A CA 1
ATOM 1116 C C . ASN A 1 137 ? -15.234 -7.841 -7.026 1.00 98.44 137 ASN A C 1
ATOM 1118 O O . ASN A 1 137 ? -14.230 -7.522 -7.666 1.00 98.44 137 ASN A O 1
ATOM 1122 N N . TYR A 1 138 ? -15.511 -7.277 -5.848 1.00 98.56 138 TYR A N 1
ATOM 1123 C CA . TYR A 1 138 ? -14.717 -6.179 -5.303 1.00 98.56 138 TYR A CA 1
ATOM 1124 C C . TYR A 1 138 ? -13.318 -6.598 -4.845 1.00 98.56 138 TYR A C 1
ATOM 1126 O O . TYR A 1 138 ? -12.412 -5.769 -4.866 1.00 98.56 138 TYR A O 1
ATOM 1134 N N . THR A 1 139 ? -13.121 -7.850 -4.423 1.00 98.25 139 THR A N 1
ATOM 1135 C CA . THR A 1 139 ? -11.800 -8.351 -4.010 1.00 98.25 139 THR A CA 1
ATOM 1136 C C . THR A 1 139 ? -10.831 -8.358 -5.182 1.00 98.25 139 THR A C 1
ATOM 1138 O O . THR A 1 139 ? -9.742 -7.793 -5.073 1.00 98.25 139 THR A O 1
ATOM 1141 N N . ASP A 1 140 ? -11.272 -8.892 -6.318 1.00 98.44 140 ASP A N 1
ATOM 1142 C CA . ASP A 1 140 ? -10.449 -8.992 -7.520 1.00 98.44 140 ASP A CA 1
ATOM 1143 C C . ASP A 1 140 ? -10.235 -7.600 -8.127 1.00 98.44 140 ASP A C 1
ATOM 1145 O O . ASP A 1 140 ? -9.126 -7.260 -8.535 1.00 98.44 140 ASP A O 1
ATOM 1149 N N . ALA A 1 141 ? -11.253 -6.730 -8.079 1.00 98.69 141 ALA A N 1
ATOM 1150 C CA . ALA A 1 141 ? -11.113 -5.329 -8.478 1.00 98.69 141 ALA A CA 1
ATOM 1151 C C . ALA A 1 141 ? -10.069 -4.568 -7.638 1.00 98.69 141 ALA A C 1
ATOM 1153 O O . ALA A 1 141 ? -9.317 -3.754 -8.175 1.00 98.69 141 ALA A O 1
ATOM 1154 N N . ILE A 1 142 ? -10.013 -4.811 -6.321 1.00 98.56 142 ILE A N 1
ATOM 1155 C CA . ILE A 1 142 ? -9.005 -4.209 -5.433 1.00 98.56 142 ILE A CA 1
ATOM 1156 C C . ILE A 1 142 ? -7.609 -4.719 -5.790 1.00 98.56 142 ILE A C 1
ATOM 1158 O O . ILE A 1 142 ? -6.674 -3.920 -5.835 1.00 98.56 142 ILE A O 1
ATOM 1162 N N . GLN A 1 143 ? -7.458 -6.021 -6.045 1.00 98.44 143 GLN A N 1
ATOM 1163 C CA . GLN A 1 143 ? -6.178 -6.599 -6.447 1.00 98.44 143 GLN A CA 1
ATOM 1164 C C . GLN A 1 143 ? -5.693 -5.999 -7.773 1.00 98.44 143 GLN A C 1
ATOM 1166 O O . GLN A 1 143 ? -4.611 -5.415 -7.801 1.00 98.44 143 GLN A O 1
ATOM 1171 N N . ALA A 1 144 ? -6.518 -6.044 -8.822 1.00 98.44 144 ALA A N 1
ATOM 1172 C CA . ALA A 1 144 ? -6.186 -5.485 -10.133 1.00 98.44 144 ALA A CA 1
ATOM 1173 C C . ALA A 1 144 ? -5.886 -3.976 -10.060 1.00 98.44 144 ALA A C 1
ATOM 1175 O O . ALA A 1 144 ? -4.941 -3.489 -10.678 1.00 98.44 144 ALA A O 1
ATOM 1176 N N . GLY A 1 145 ? -6.637 -3.225 -9.244 1.00 98.44 145 GLY A N 1
ATOM 1177 C CA . GLY A 1 145 ? -6.371 -1.807 -8.998 1.00 98.44 145 GLY A CA 1
ATOM 1178 C C . GLY A 1 145 ? -5.026 -1.546 -8.312 1.00 98.44 145 GLY A C 1
ATOM 1179 O O . GLY A 1 145 ? -4.339 -0.592 -8.669 1.00 98.44 145 GLY A O 1
ATOM 1180 N N . ASN A 1 146 ? -4.623 -2.385 -7.354 1.00 98.25 146 ASN A N 1
ATOM 1181 C CA . ASN A 1 146 ? -3.311 -2.272 -6.714 1.00 98.25 146 ASN A CA 1
ATOM 1182 C C . ASN A 1 146 ? -2.172 -2.641 -7.674 1.00 98.25 146 ASN A C 1
ATOM 1184 O O . ASN A 1 146 ? -1.156 -1.953 -7.677 1.00 98.25 146 ASN A O 1
ATOM 1188 N N . GLU A 1 147 ? -2.333 -3.691 -8.482 1.00 98.19 147 GLU A N 1
ATOM 1189 C CA . GLU A 1 147 ? -1.348 -4.097 -9.495 1.00 98.19 147 GLU A CA 1
ATOM 1190 C C . GLU A 1 147 ? -1.142 -2.990 -10.539 1.00 98.19 147 GLU A C 1
ATOM 1192 O O . GLU A 1 147 ? -0.006 -2.603 -10.817 1.00 98.19 147 GLU A O 1
ATOM 1197 N N . LEU A 1 148 ? -2.228 -2.382 -11.029 1.00 98.06 148 LEU A N 1
ATOM 1198 C CA . LEU A 1 148 ? -2.147 -1.243 -11.944 1.00 98.06 148 LEU A CA 1
ATOM 1199 C C . LEU A 1 148 ? -1.434 -0.039 -11.308 1.00 98.06 148 LEU A C 1
ATOM 1201 O O . LEU A 1 148 ? -0.631 0.606 -11.971 1.00 98.06 148 LEU A O 1
ATOM 1205 N N . LEU A 1 149 ? -1.661 0.246 -10.022 1.00 97.81 149 LEU A N 1
ATOM 1206 C CA . LEU A 1 149 ? -0.975 1.338 -9.316 1.00 97.81 149 LEU A CA 1
ATOM 1207 C C . LEU A 1 149 ? 0.488 1.033 -8.964 1.00 97.81 149 LEU A C 1
ATOM 1209 O O . LEU A 1 149 ? 1.251 1.963 -8.713 1.00 97.81 149 LEU A O 1
ATOM 1213 N N . GLN A 1 150 ? 0.904 -0.236 -8.933 1.00 97.44 150 GLN A N 1
ATOM 1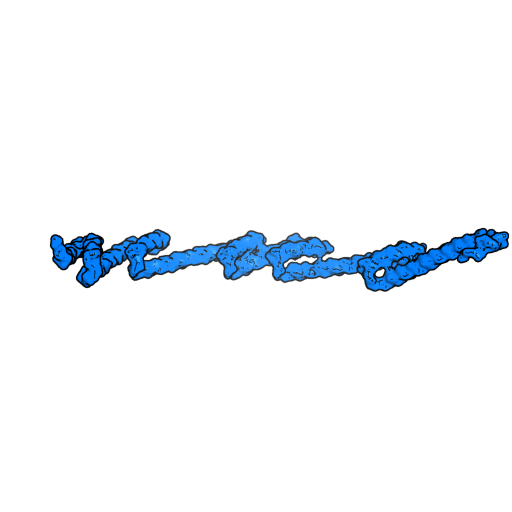214 C CA . GLN A 1 150 ? 2.330 -0.578 -8.871 1.00 97.44 150 GLN A CA 1
ATOM 1215 C C . GLN A 1 150 ? 3.028 -0.267 -10.198 1.00 97.44 150 GLN A C 1
ATOM 1217 O O . GLN A 1 150 ? 4.198 0.115 -10.194 1.00 97.44 150 GLN A O 1
ATOM 1222 N N . TYR A 1 151 ? 2.308 -0.415 -11.312 1.00 96.06 151 TYR A N 1
ATOM 1223 C CA . TYR A 1 151 ? 2.811 -0.144 -12.654 1.00 96.06 151 TYR A CA 1
ATOM 1224 C C . TYR A 1 151 ? 2.774 1.354 -13.016 1.00 96.06 151 TYR A C 1
ATOM 1226 O O . TYR A 1 151 ? 3.779 1.895 -13.470 1.00 96.06 151 TYR A O 1
ATOM 1234 N N . ASP A 1 152 ? 1.657 2.039 -12.750 1.00 96.94 152 ASP A N 1
ATOM 1235 C CA . ASP A 1 152 ? 1.481 3.490 -12.905 1.00 96.94 152 ASP A CA 1
ATOM 1236 C C . ASP A 1 152 ? 0.916 4.115 -11.607 1.00 96.94 152 ASP A C 1
ATOM 1238 O O . ASP A 1 152 ? -0.303 4.242 -11.429 1.00 96.94 152 ASP A O 1
ATOM 1242 N N . PRO A 1 153 ? 1.791 4.546 -10.677 1.00 97.75 153 PRO A N 1
ATOM 1243 C CA . PRO A 1 153 ? 1.378 5.111 -9.389 1.00 97.75 153 PRO A CA 1
ATOM 1244 C C . PRO A 1 153 ? 0.550 6.400 -9.479 1.00 97.75 153 PRO A C 1
ATOM 1246 O O . PRO A 1 153 ? -0.163 6.748 -8.530 1.00 97.75 153 PRO A O 1
ATOM 1249 N N . LEU A 1 154 ? 0.648 7.133 -10.594 1.00 97.38 154 LEU A N 1
ATOM 1250 C CA . LEU A 1 154 ? -0.029 8.418 -10.796 1.00 97.38 154 LEU A CA 1
ATOM 1251 C C . LEU A 1 154 ? -1.377 8.268 -11.513 1.00 97.38 154 LEU A C 1
ATOM 1253 O O . LEU A 1 154 ? -2.055 9.271 -11.763 1.00 97.38 154 LEU A O 1
ATOM 1257 N N . ASN A 1 155 ? -1.807 7.034 -11.788 1.00 97.88 155 ASN A N 1
ATOM 1258 C CA . ASN A 1 155 ? -3.050 6.770 -12.489 1.00 97.88 155 ASN A CA 1
ATOM 1259 C C . ASN A 1 155 ? -4.289 7.185 -11.676 1.00 97.88 155 ASN A C 1
ATOM 1261 O O . ASN A 1 155 ? -4.820 6.445 -10.841 1.00 97.88 155 ASN A O 1
ATOM 1265 N N . SER A 1 156 ? -4.800 8.387 -11.941 1.00 98.06 156 SER A N 1
ATOM 1266 C CA . SER A 1 156 ? -5.948 8.928 -11.202 1.00 98.06 156 SER A CA 1
ATOM 1267 C C . SER A 1 156 ? -7.246 8.123 -11.393 1.00 98.06 156 SER A C 1
ATOM 1269 O O . SER A 1 156 ? -8.107 8.132 -10.508 1.00 98.06 156 SER A O 1
ATOM 1271 N N . ALA A 1 157 ? -7.408 7.418 -12.520 1.00 98.12 157 ALA A N 1
ATOM 1272 C CA . ALA A 1 157 ? -8.571 6.570 -12.776 1.00 98.12 157 ALA A CA 1
ATOM 1273 C C . ALA A 1 157 ? -8.528 5.308 -11.904 1.00 98.12 157 ALA A C 1
ATOM 1275 O O . ALA A 1 157 ? -9.504 5.020 -11.206 1.00 98.12 157 ALA A O 1
ATOM 1276 N N . ALA A 1 158 ? -7.384 4.622 -11.862 1.00 98.25 158 ALA A N 1
ATOM 1277 C CA . ALA A 1 158 ? -7.159 3.459 -11.011 1.00 98.25 158 ALA A CA 1
ATOM 1278 C C . ALA A 1 158 ? -7.334 3.797 -9.523 1.00 98.25 158 ALA A C 1
ATOM 1280 O O . ALA A 1 158 ? -8.037 3.079 -8.817 1.00 98.25 158 ALA A O 1
ATOM 1281 N N . GLN A 1 159 ? -6.810 4.939 -9.052 1.00 98.31 159 GLN A N 1
ATOM 1282 C CA . GLN A 1 159 ? -7.016 5.400 -7.668 1.00 98.31 159 GLN A CA 1
ATOM 1283 C C . GLN A 1 159 ? -8.508 5.570 -7.323 1.00 98.31 159 GLN A C 1
ATOM 1285 O O . GLN A 1 159 ? -8.967 5.131 -6.264 1.00 98.31 159 GLN A O 1
ATOM 1290 N N . LYS A 1 160 ? -9.296 6.179 -8.223 1.00 98.38 160 LYS A N 1
ATOM 1291 C CA . LYS A 1 160 ? -10.750 6.350 -8.040 1.00 98.38 160 LYS A CA 1
ATOM 1292 C C . LYS A 1 160 ? -11.489 5.013 -8.044 1.00 98.38 160 LYS A C 1
ATOM 1294 O O . LYS A 1 160 ? -12.377 4.811 -7.214 1.00 98.38 160 LYS A O 1
ATOM 1299 N N . LEU A 1 161 ? -11.136 4.110 -8.959 1.00 98.44 161 LEU A N 1
ATOM 1300 C CA . LEU A 1 161 ? -11.745 2.783 -9.055 1.00 98.44 161 LEU A CA 1
ATOM 1301 C C . LEU A 1 161 ? -11.410 1.917 -7.841 1.00 98.44 161 LEU A C 1
ATOM 1303 O O . LEU A 1 161 ? -12.314 1.307 -7.280 1.00 98.44 161 LEU A O 1
ATOM 1307 N N . LEU A 1 162 ? -10.163 1.943 -7.370 1.00 98.38 162 LEU A N 1
ATOM 1308 C CA . LEU A 1 162 ? -9.739 1.257 -6.153 1.00 98.38 162 LEU A CA 1
ATOM 1309 C C . LEU A 1 162 ? -10.540 1.737 -4.940 1.00 98.38 162 LEU A C 1
ATOM 1311 O O . LEU A 1 162 ? -11.052 0.921 -4.175 1.00 98.38 162 LEU A O 1
ATOM 1315 N N . LYS A 1 163 ? -10.713 3.057 -4.785 1.00 98.38 163 LYS A N 1
ATOM 1316 C CA . LYS A 1 163 ? -11.563 3.618 -3.726 1.00 98.38 163 LYS A CA 1
ATOM 1317 C C . LYS A 1 163 ? -13.005 3.118 -3.845 1.00 98.38 163 LYS A C 1
ATOM 1319 O O . LYS A 1 163 ? -13.570 2.654 -2.861 1.00 98.38 163 LYS A O 1
ATOM 1324 N N . LYS A 1 164 ? -13.579 3.152 -5.052 1.00 98.31 164 LYS A N 1
ATOM 1325 C CA . LYS A 1 164 ? -14.940 2.660 -5.316 1.00 98.31 164 LYS A CA 1
ATOM 1326 C C . LYS A 1 164 ? -15.091 1.169 -4.988 1.00 98.31 164 LYS A C 1
ATOM 1328 O O . LYS A 1 164 ? -16.088 0.792 -4.381 1.00 98.31 164 LYS A O 1
ATOM 1333 N N . ALA A 1 165 ? -14.114 0.339 -5.350 1.00 98.56 165 ALA A N 1
ATOM 1334 C CA . ALA A 1 165 ? -14.112 -1.091 -5.056 1.00 98.56 165 ALA A CA 1
ATOM 1335 C C . ALA A 1 165 ? -14.019 -1.365 -3.547 1.00 98.56 165 ALA A C 1
ATOM 1337 O O . ALA A 1 165 ? -14.781 -2.175 -3.027 1.00 98.56 165 ALA A O 1
ATOM 1338 N N . LYS A 1 166 ? -13.152 -0.641 -2.824 1.00 98.50 166 LYS A N 1
ATOM 1339 C CA . LYS A 1 166 ? -13.044 -0.727 -1.357 1.00 98.50 166 LYS A CA 1
ATOM 1340 C C . LYS A 1 166 ? -14.350 -0.362 -0.655 1.00 98.50 166 LYS A C 1
ATOM 1342 O O . LYS A 1 166 ? -14.799 -1.123 0.197 1.00 98.50 166 LYS A O 1
ATOM 1347 N N . THR A 1 167 ? -14.975 0.753 -1.039 1.00 98.38 167 THR A N 1
ATOM 1348 C CA . THR A 1 167 ? -16.297 1.148 -0.527 1.00 98.38 167 THR A CA 1
ATOM 1349 C C . THR A 1 167 ? -17.342 0.071 -0.824 1.00 98.38 167 THR A C 1
ATOM 1351 O O . THR A 1 167 ? -18.025 -0.373 0.091 1.00 98.38 167 THR A O 1
ATOM 1354 N N . GLY A 1 168 ? -17.400 -0.435 -2.062 1.00 98.19 168 GLY A N 1
ATOM 1355 C CA . GLY A 1 168 ? -18.333 -1.502 -2.442 1.00 98.19 168 GLY A CA 1
ATOM 1356 C C . GLY A 1 168 ? -18.153 -2.791 -1.631 1.00 98.19 168 GLY A C 1
ATOM 1357 O O . GLY A 1 168 ? -19.137 -3.363 -1.165 1.00 98.19 168 GLY A O 1
ATOM 1358 N N . LEU A 1 169 ? -16.907 -3.215 -1.390 1.00 98.50 169 LEU A N 1
ATOM 1359 C CA . LEU A 1 169 ? -16.603 -4.378 -0.550 1.00 98.50 169 LEU A CA 1
ATOM 1360 C C . LEU A 1 169 ? -17.074 -4.175 0.893 1.00 98.50 169 LEU A C 1
ATOM 1362 O O . LEU A 1 169 ? -17.628 -5.091 1.498 1.00 98.50 169 LEU A O 1
ATOM 1366 N N . ILE A 1 170 ? -16.842 -2.986 1.451 1.00 98.38 170 ILE A N 1
ATOM 1367 C CA . ILE A 1 170 ? -17.275 -2.637 2.805 1.00 98.38 170 ILE A CA 1
ATOM 1368 C C . ILE A 1 170 ? -18.803 -2.657 2.896 1.00 98.38 170 ILE A C 1
ATOM 1370 O O . ILE A 1 170 ? -19.338 -3.306 3.793 1.00 98.38 170 ILE A O 1
ATOM 1374 N N . ASP A 1 171 ? -19.503 -2.018 1.959 1.00 98.19 171 ASP A N 1
ATOM 1375 C CA . ASP A 1 171 ? -20.969 -1.963 1.934 1.00 98.19 171 ASP A CA 1
ATOM 1376 C C . ASP A 1 171 ? -21.594 -3.361 1.792 1.00 98.19 171 ASP A C 1
ATOM 1378 O O . ASP A 1 171 ? -22.564 -3.696 2.483 1.00 98.19 171 ASP A O 1
ATOM 1382 N N . MET A 1 172 ? -21.003 -4.214 0.949 1.00 98.19 172 MET A N 1
ATOM 1383 C CA . MET A 1 172 ? -21.410 -5.611 0.798 1.00 98.19 172 MET A CA 1
ATOM 1384 C C . MET A 1 172 ? -21.250 -6.377 2.115 1.00 98.19 172 MET A C 1
ATOM 1386 O O . MET A 1 172 ? -22.211 -6.978 2.592 1.00 98.19 172 MET A O 1
ATOM 1390 N N . LYS A 1 173 ? -20.081 -6.279 2.763 1.00 98.31 173 LYS A N 1
ATOM 1391 C CA . LYS A 1 173 ? -19.826 -6.944 4.049 1.00 98.31 173 LYS A CA 1
ATOM 1392 C C . LYS A 1 173 ? -20.744 -6.449 5.163 1.00 98.31 173 LYS A C 1
ATOM 1394 O O . LYS A 1 173 ? -21.193 -7.260 5.970 1.00 98.31 173 LYS A O 1
ATOM 1399 N N . LEU A 1 174 ? -21.031 -5.147 5.219 1.00 97.75 174 LEU A N 1
ATOM 1400 C CA . LEU A 1 174 ? -21.989 -4.578 6.173 1.00 97.75 174 LEU A CA 1
ATOM 1401 C C . LEU A 1 174 ? -23.389 -5.175 5.975 1.00 97.75 174 LEU A C 1
ATOM 1403 O O . LEU A 1 174 ? -24.055 -5.506 6.951 1.00 97.75 174 LEU A O 1
ATOM 1407 N N . THR A 1 175 ? -23.809 -5.354 4.721 1.00 97.75 175 THR A N 1
ATOM 1408 C CA . THR A 1 175 ? -25.115 -5.935 4.378 1.00 97.75 175 THR A CA 1
ATOM 1409 C C . THR A 1 175 ? -25.188 -7.420 4.744 1.00 97.75 175 THR A C 1
ATOM 1411 O O . THR A 1 175 ? -26.132 -7.850 5.408 1.00 97.75 175 THR A O 1
ATOM 1414 N N . GLU A 1 176 ? -24.168 -8.197 4.369 1.00 97.69 176 GLU A N 1
ATOM 1415 C CA . GLU A 1 176 ? -24.065 -9.635 4.664 1.00 97.69 176 GLU A CA 1
ATOM 1416 C C . GLU A 1 176 ? -24.051 -9.933 6.168 1.00 97.69 176 GLU A C 1
ATOM 1418 O O . GLU A 1 176 ? -24.569 -10.958 6.603 1.00 97.69 176 GLU A O 1
ATOM 1423 N N . ASN A 1 177 ? -23.489 -9.026 6.970 1.00 97.62 177 ASN A N 1
ATOM 1424 C CA . ASN A 1 177 ? -23.374 -9.180 8.420 1.00 97.62 177 ASN A CA 1
ATOM 1425 C C . ASN A 1 177 ? -24.426 -8.366 9.191 1.00 97.62 177 ASN A C 1
ATOM 1427 O O . ASN A 1 177 ? -24.272 -8.161 10.392 1.00 97.62 177 ASN A O 1
ATOM 1431 N N . SER A 1 178 ? -25.507 -7.930 8.536 1.00 95.69 178 SER A N 1
ATOM 1432 C CA . SER A 1 178 ? -26.588 -7.143 9.155 1.00 95.69 178 SER A CA 1
ATOM 1433 C C . SER A 1 178 ? -27.125 -7.762 10.450 1.00 95.69 178 SER A C 1
ATOM 1435 O O . SER A 1 178 ? -27.266 -7.053 11.440 1.00 95.69 178 SER A O 1
ATOM 1437 N N . GLN A 1 179 ? -27.301 -9.086 10.506 1.00 96.19 179 GLN A N 1
ATOM 1438 C CA . GLN A 1 179 ? -27.745 -9.788 11.721 1.00 96.19 179 GLN A CA 1
ATOM 1439 C C . GLN A 1 179 ? -26.787 -9.618 12.909 1.00 96.19 179 GLN A C 1
ATOM 1441 O O . GLN A 1 179 ? -27.232 -9.469 14.045 1.00 96.19 179 GLN A O 1
ATOM 1446 N N . LEU A 1 180 ? -25.471 -9.625 12.665 1.00 94.94 180 LEU A N 1
ATOM 1447 C CA . LEU A 1 180 ? -24.478 -9.361 13.708 1.00 94.94 180 LEU A CA 1
ATOM 1448 C C . LEU A 1 180 ? -24.594 -7.915 14.199 1.00 94.94 180 LEU A C 1
ATOM 1450 O O . LEU A 1 180 ? -24.493 -7.670 15.397 1.00 94.94 180 LEU A O 1
ATOM 1454 N N . LEU A 1 181 ? -24.833 -6.971 13.287 1.00 91.69 181 LEU A N 1
ATOM 1455 C CA . LEU A 1 181 ? -24.964 -5.550 13.616 1.00 91.69 181 LEU A CA 1
ATOM 1456 C C . LEU A 1 181 ? -26.272 -5.227 14.352 1.00 91.69 181 LEU A C 1
ATOM 1458 O O . LEU A 1 181 ? -26.309 -4.291 15.146 1.00 91.69 181 LEU A O 1
ATOM 1462 N N . GLU A 1 182 ? -27.328 -5.995 14.094 1.00 93.62 182 GLU A N 1
ATOM 1463 C CA . GLU A 1 182 ? -28.607 -5.924 14.808 1.00 93.62 182 GLU A CA 1
ATOM 1464 C C . GLU A 1 182 ? -28.564 -6.658 16.154 1.00 93.62 182 GLU A C 1
ATOM 1466 O O . GLU A 1 182 ? -29.363 -6.373 17.050 1.00 93.62 182 GLU A O 1
ATOM 1471 N N . SER A 1 183 ? -27.622 -7.588 16.330 1.00 93.06 183 SER A N 1
ATOM 1472 C CA . SER A 1 183 ? -27.397 -8.233 17.617 1.00 93.06 183 SER A CA 1
ATOM 1473 C C . SER A 1 183 ? -26.838 -7.227 18.632 1.00 93.06 183 SER A C 1
ATOM 1475 O O . SER A 1 183 ? -25.983 -6.403 18.316 1.00 93.06 183 SER A O 1
ATOM 1477 N N . ALA A 1 184 ? -27.271 -7.309 19.892 1.00 93.38 184 ALA A N 1
ATOM 1478 C CA . ALA A 1 184 ? -26.741 -6.475 20.980 1.00 93.38 184 ALA A CA 1
ATOM 1479 C C . ALA A 1 184 ? -25.322 -6.898 21.447 1.00 93.38 184 ALA A C 1
ATOM 1481 O O . ALA A 1 184 ? -24.903 -6.569 22.563 1.00 93.38 184 ALA A O 1
ATOM 1482 N N . ASP A 1 185 ? -24.596 -7.656 20.618 1.00 96.81 185 ASP A N 1
ATOM 1483 C CA . ASP A 1 185 ? -23.209 -8.074 20.830 1.00 96.81 185 ASP A CA 1
ATOM 1484 C C . ASP A 1 185 ? -22.254 -7.005 20.270 1.00 96.81 185 ASP A C 1
ATOM 1486 O O . ASP A 1 185 ? -21.634 -7.139 19.210 1.00 96.81 185 ASP A O 1
ATOM 1490 N N . PHE A 1 186 ? -22.194 -5.878 20.983 1.00 97.50 186 PHE A N 1
ATOM 1491 C CA . PHE A 1 186 ? -21.408 -4.713 20.580 1.00 97.50 186 PHE A CA 1
ATOM 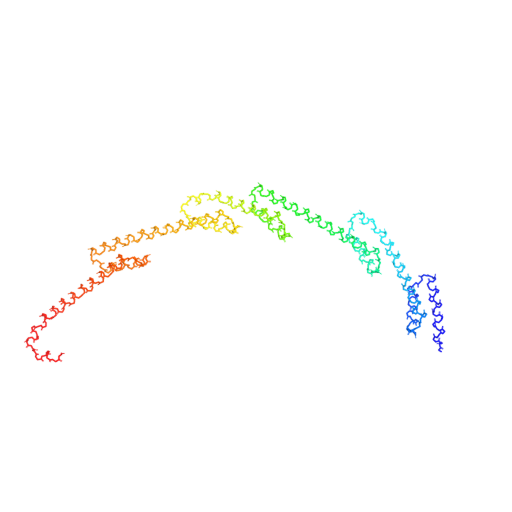1492 C C . PHE A 1 186 ? -19.907 -5.011 20.510 1.00 97.50 186 PHE A C 1
ATOM 1494 O O . PHE A 1 186 ? -19.197 -4.409 19.706 1.00 97.50 186 PHE A O 1
ATOM 1501 N N . GLU A 1 187 ? -19.411 -5.929 21.337 1.00 97.12 187 GLU A N 1
ATOM 1502 C CA . GLU A 1 187 ? -18.017 -6.353 21.331 1.00 97.12 187 GLU A CA 1
ATOM 1503 C C . GLU A 1 187 ? -17.640 -7.013 19.996 1.00 97.12 187 GLU A C 1
ATOM 1505 O O . GLU A 1 187 ? -16.695 -6.562 19.343 1.00 97.12 187 GLU A O 1
ATOM 1510 N N . ARG A 1 188 ? -18.420 -7.997 19.523 1.00 97.75 188 ARG A N 1
ATOM 1511 C CA . ARG A 1 188 ? -18.178 -8.619 18.209 1.00 97.75 188 ARG A CA 1
ATOM 1512 C C . ARG A 1 188 ? -18.393 -7.652 17.049 1.00 97.75 188 ARG A C 1
ATOM 1514 O O . ARG A 1 188 ? -17.625 -7.668 16.086 1.00 97.75 188 ARG A O 1
ATOM 1521 N N . ALA A 1 189 ? -19.407 -6.790 17.133 1.00 98.00 189 ALA A N 1
ATOM 1522 C CA . ALA A 1 189 ? -19.627 -5.755 16.124 1.00 98.00 189 ALA A CA 1
ATOM 1523 C C . ALA A 1 189 ? -18.414 -4.812 16.015 1.00 98.00 189 ALA A C 1
ATOM 1525 O O . ALA A 1 189 ? -18.016 -4.430 14.913 1.00 98.00 189 ALA A O 1
ATOM 1526 N N . LEU A 1 190 ? -17.779 -4.471 17.143 1.00 98.12 190 LEU A N 1
ATOM 1527 C CA . LEU A 1 190 ? -16.595 -3.621 17.153 1.00 98.12 190 LEU A CA 1
ATOM 1528 C C . LEU A 1 190 ? -15.398 -4.280 16.455 1.00 98.12 190 LEU A C 1
ATOM 1530 O O . LEU A 1 190 ? -14.773 -3.635 15.612 1.00 98.12 190 LEU A O 1
ATOM 1534 N N . GLU A 1 191 ? -15.111 -5.548 16.756 1.00 98.19 191 GLU A N 1
ATOM 1535 C CA . GLU A 1 191 ? -14.055 -6.321 16.080 1.00 98.19 191 GLU A CA 1
ATOM 1536 C C . GLU A 1 191 ? -14.302 -6.400 14.566 1.00 98.19 191 GLU A C 1
ATOM 1538 O O . GLU A 1 191 ? -13.390 -6.210 13.752 1.00 98.19 191 GLU A O 1
ATOM 1543 N N . PHE A 1 192 ? -15.561 -6.604 14.173 1.00 98.31 192 PHE A N 1
ATOM 1544 C CA . PHE A 1 192 ? -15.961 -6.600 12.773 1.00 98.31 192 PHE A CA 1
ATOM 1545 C C . PHE A 1 192 ? -15.678 -5.247 12.101 1.00 98.31 192 PHE A C 1
ATOM 1547 O O . PHE A 1 192 ? -15.029 -5.215 11.051 1.00 98.31 192 PHE A O 1
ATOM 1554 N N . TYR A 1 193 ? -16.057 -4.119 12.712 1.00 98.38 193 TYR A N 1
ATOM 1555 C CA . TYR A 1 193 ? -15.739 -2.789 12.175 1.00 98.38 193 TYR A CA 1
ATOM 1556 C C . TYR A 1 193 ? -14.232 -2.526 12.088 1.00 98.38 193 TYR A C 1
ATOM 1558 O O . TYR A 1 193 ? -13.773 -1.899 11.132 1.00 98.38 193 TYR A O 1
ATOM 1566 N N . GLU A 1 194 ? -13.438 -3.020 13.037 1.00 98.12 194 GLU A N 1
ATOM 1567 C CA . GLU A 1 194 ? -11.977 -2.922 12.971 1.00 98.12 194 GLU A CA 1
ATOM 1568 C C . GLU A 1 194 ? -11.397 -3.699 11.787 1.00 98.12 194 GLU A C 1
ATOM 1570 O O . GLU A 1 194 ? -10.462 -3.216 11.144 1.00 98.12 194 GLU A O 1
ATOM 1575 N N . SER A 1 195 ? -11.981 -4.848 11.437 1.00 98.19 195 SER A N 1
ATOM 1576 C CA . SER A 1 195 ? -11.598 -5.586 10.230 1.00 98.19 195 SER A CA 1
ATOM 1577 C C . SER A 1 195 ? -11.889 -4.794 8.946 1.00 98.19 195 SER A C 1
ATOM 1579 O O . SER A 1 195 ? -11.054 -4.769 8.041 1.00 98.19 195 SER A O 1
ATOM 1581 N N . LEU A 1 196 ? -13.014 -4.070 8.888 1.00 98.12 196 LEU A N 1
ATOM 1582 C CA . LEU A 1 196 ? -13.379 -3.229 7.742 1.00 98.12 196 LEU A CA 1
ATOM 1583 C C . LEU A 1 196 ? -12.472 -1.996 7.616 1.00 98.12 196 LEU A C 1
ATOM 1585 O O . LEU A 1 196 ? -12.083 -1.636 6.507 1.00 98.12 196 LEU A O 1
ATOM 1589 N N . ARG A 1 197 ? -12.043 -1.398 8.738 1.00 98.00 197 ARG A N 1
ATOM 1590 C CA . ARG A 1 197 ? -11.076 -0.279 8.738 1.00 98.00 197 ARG A CA 1
ATOM 1591 C C . ARG A 1 197 ? -9.711 -0.653 8.161 1.00 98.00 197 ARG A C 1
ATOM 1593 O O . ARG A 1 197 ? -8.986 0.231 7.721 1.00 98.00 197 ARG A O 1
ATOM 1600 N N . ARG A 1 198 ? -9.340 -1.939 8.139 1.00 98.12 198 ARG A N 1
ATOM 1601 C CA . ARG A 1 198 ? -8.104 -2.393 7.472 1.00 98.12 198 ARG A CA 1
ATOM 1602 C C . ARG A 1 198 ? -8.203 -2.321 5.945 1.00 98.12 198 ARG A C 1
ATOM 1604 O O . ARG A 1 198 ? -7.174 -2.226 5.287 1.00 98.12 198 ARG A O 1
ATOM 1611 N N . ILE A 1 199 ? -9.416 -2.361 5.388 1.00 97.88 199 ILE A N 1
ATOM 1612 C CA . ILE A 1 199 ? -9.665 -2.238 3.943 1.00 97.88 199 ILE A CA 1
ATOM 1613 C C . ILE A 1 199 ? -9.568 -0.762 3.528 1.00 97.88 199 ILE A C 1
ATOM 1615 O O . ILE A 1 199 ? -8.838 -0.417 2.590 1.00 97.88 199 ILE A O 1
ATOM 1619 N N . ASP A 1 200 ? -10.279 0.103 4.255 1.00 97.94 200 ASP A N 1
ATOM 1620 C CA . ASP A 1 200 ? -10.278 1.556 4.075 1.00 97.94 200 ASP A CA 1
ATOM 1621 C C . ASP A 1 200 ? -10.343 2.279 5.440 1.00 97.94 200 ASP A C 1
ATOM 1623 O O . ASP A 1 200 ? -11.416 2.357 6.052 1.00 97.94 200 ASP A O 1
ATOM 1627 N N . PRO A 1 201 ? -9.207 2.806 5.940 1.00 97.94 201 PRO A N 1
ATOM 1628 C CA . PRO A 1 201 ? -9.150 3.522 7.216 1.00 97.94 201 PRO A CA 1
ATOM 1629 C C . PRO A 1 201 ? -10.010 4.793 7.265 1.00 97.94 201 PRO A C 1
ATOM 1631 O O . PRO A 1 201 ? -10.478 5.179 8.343 1.00 97.94 201 PRO A O 1
ATOM 1634 N N . ASP A 1 202 ? -10.249 5.416 6.109 1.00 97.38 202 ASP A N 1
ATOM 1635 C CA . ASP A 1 202 ? -10.949 6.697 5.984 1.00 97.38 202 ASP A CA 1
ATOM 1636 C C . ASP A 1 202 ? -12.454 6.520 5.715 1.00 97.38 202 ASP A C 1
ATOM 1638 O O . ASP A 1 202 ? -13.176 7.491 5.467 1.00 97.38 202 ASP A O 1
ATOM 1642 N N . HIS A 1 203 ? -12.967 5.286 5.806 1.00 98.06 203 HIS A N 1
ATOM 1643 C CA . HIS A 1 203 ? -14.372 4.990 5.552 1.00 98.06 203 HIS A CA 1
ATOM 1644 C C . HIS A 1 203 ? -15.293 5.596 6.626 1.00 98.06 203 HIS A C 1
ATOM 1646 O O . HIS A 1 203 ? -15.447 5.071 7.736 1.00 98.06 203 HIS A O 1
ATOM 1652 N N . SER A 1 204 ? -15.956 6.704 6.286 1.00 97.44 204 SER A N 1
ATOM 1653 C CA . SER A 1 204 ? -16.740 7.527 7.220 1.00 97.44 204 SER A CA 1
ATOM 1654 C C . SER A 1 204 ? -17.846 6.755 7.950 1.00 97.44 204 SER A C 1
ATOM 1656 O O . SER A 1 204 ? -18.013 6.916 9.161 1.00 97.44 204 SER A O 1
ATOM 1658 N N . VAL A 1 205 ? -18.570 5.878 7.246 1.00 97.50 205 VAL A N 1
ATOM 1659 C CA . VAL A 1 205 ? -19.662 5.079 7.825 1.00 97.50 205 VAL A CA 1
ATOM 1660 C C . VAL A 1 205 ? -19.135 4.102 8.875 1.00 97.50 205 VAL A C 1
ATOM 1662 O O . VAL A 1 205 ? -19.695 4.025 9.965 1.00 97.50 205 VAL A O 1
ATOM 1665 N N . VAL A 1 206 ? -18.028 3.410 8.588 1.00 98.25 206 VAL A N 1
ATOM 1666 C CA . VAL A 1 206 ? -17.440 2.414 9.500 1.00 98.25 206 VAL A CA 1
ATOM 1667 C C . VAL A 1 206 ? -16.870 3.110 10.733 1.00 98.25 206 VAL A C 1
ATOM 1669 O O . VAL A 1 206 ? -17.086 2.653 11.853 1.00 98.25 206 VAL A O 1
ATOM 1672 N N . ASN A 1 207 ? -16.206 4.253 10.550 1.00 98.19 207 ASN A N 1
ATOM 1673 C CA . ASN A 1 207 ? -15.685 5.050 11.658 1.00 98.19 207 ASN A CA 1
ATOM 1674 C C . ASN A 1 207 ? -16.811 5.537 12.586 1.00 98.19 207 ASN A C 1
ATOM 1676 O O . ASN A 1 207 ? -16.703 5.401 13.807 1.00 98.19 207 ASN A O 1
ATOM 1680 N N . ARG A 1 208 ? -17.924 6.021 12.020 1.00 98.31 208 ARG A N 1
ATOM 1681 C CA . ARG A 1 208 ? -19.110 6.420 12.792 1.00 98.31 208 ARG A CA 1
ATOM 1682 C C . ARG A 1 208 ? -19.720 5.242 13.557 1.00 98.31 208 ARG A C 1
ATOM 1684 O O . ARG A 1 20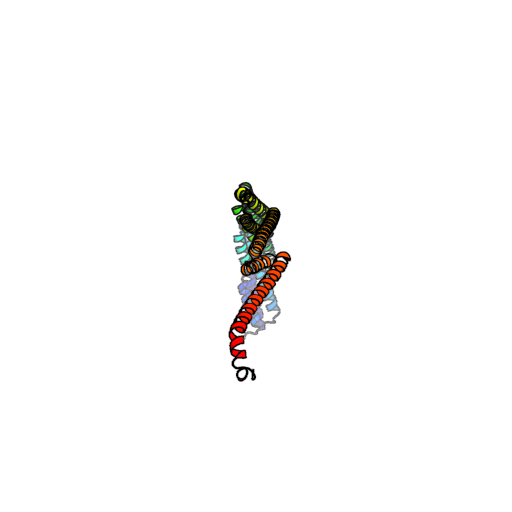8 ? -19.959 5.369 14.755 1.00 98.31 208 ARG A O 1
ATOM 1691 N N . LEU A 1 209 ? -19.942 4.106 12.892 1.00 97.50 209 LEU A N 1
ATOM 1692 C CA . LEU A 1 209 ? -20.518 2.908 13.516 1.00 97.50 209 LEU A CA 1
ATOM 1693 C C . LEU A 1 209 ? -19.622 2.361 14.636 1.00 97.50 209 LEU A C 1
ATOM 1695 O O . LEU A 1 209 ? -20.105 2.046 15.723 1.00 97.50 209 LEU A O 1
ATOM 1699 N N . SER A 1 210 ? -18.305 2.327 14.418 1.00 98.06 210 SER A N 1
ATOM 1700 C CA . SER A 1 210 ? -17.326 1.944 15.440 1.00 98.06 210 SER A CA 1
ATOM 1701 C C . SER A 1 210 ? -17.395 2.867 16.660 1.00 98.06 210 SER A C 1
ATOM 1703 O O . SER A 1 210 ? -17.419 2.391 17.794 1.00 98.06 210 SER A O 1
ATOM 1705 N N . GLN A 1 211 ? -17.492 4.185 16.455 1.00 98.19 211 GLN A N 1
ATOM 1706 C CA . GLN A 1 211 ? -17.614 5.149 17.550 1.00 98.19 211 GLN A CA 1
ATOM 1707 C C . GLN A 1 211 ? -18.920 4.976 18.340 1.00 98.19 211 GLN A C 1
ATOM 1709 O O . GLN A 1 211 ? -18.887 4.973 19.570 1.00 98.19 211 GLN A O 1
ATOM 1714 N N . GLN A 1 212 ? -20.053 4.794 17.655 1.00 97.56 212 GLN A N 1
ATOM 1715 C CA . GLN A 1 212 ? -21.349 4.534 18.295 1.00 97.56 212 GLN A CA 1
ATOM 1716 C C . GLN A 1 212 ? -21.320 3.242 19.120 1.00 97.56 212 GLN A C 1
ATOM 1718 O O . GLN A 1 212 ? -21.748 3.220 20.272 1.00 97.56 212 GLN A O 1
ATOM 1723 N N . THR A 1 213 ? -20.725 2.186 18.570 1.00 97.56 213 THR A N 1
ATOM 1724 C CA . THR A 1 213 ? -20.578 0.889 19.247 1.00 97.56 213 THR A CA 1
ATOM 1725 C C . THR A 1 213 ? -19.722 1.010 20.507 1.00 97.56 213 THR A C 1
ATOM 1727 O O . THR A 1 213 ? -20.098 0.515 21.568 1.00 97.56 213 THR A O 1
ATOM 1730 N N . LYS A 1 214 ? -18.606 1.751 20.442 1.00 98.00 214 LYS A N 1
ATOM 1731 C CA . LYS A 1 214 ? -17.775 2.049 21.621 1.00 98.00 214 LYS A CA 1
ATOM 1732 C C . LYS A 1 214 ? -18.553 2.797 22.704 1.00 98.00 214 LYS A C 1
ATOM 1734 O O . LYS A 1 214 ? -18.373 2.497 23.884 1.00 98.00 214 LYS A O 1
ATOM 1739 N N . ALA A 1 215 ? -19.416 3.739 22.320 1.00 97.81 215 ALA A N 1
ATOM 1740 C CA . ALA A 1 215 ? -20.265 4.460 23.265 1.00 97.81 215 ALA A CA 1
ATOM 1741 C C . ALA A 1 215 ? -21.264 3.523 23.967 1.00 97.81 215 ALA A C 1
ATOM 1743 O O . ALA A 1 215 ? -21.363 3.568 25.191 1.00 97.81 215 ALA A O 1
ATOM 1744 N N . HIS A 1 216 ? -21.915 2.612 23.234 1.00 96.50 216 HIS A N 1
ATOM 1745 C CA . HIS A 1 216 ? -22.815 1.614 23.826 1.00 96.50 216 HIS A CA 1
ATOM 1746 C C . HIS A 1 216 ? -22.101 0.648 24.778 1.00 96.50 216 HIS A C 1
ATOM 1748 O O . HIS A 1 216 ? -22.613 0.365 25.860 1.00 96.50 216 HIS A O 1
ATOM 1754 N N . ILE A 1 217 ? -20.897 0.180 24.433 1.00 96.94 217 ILE A N 1
ATOM 1755 C CA . ILE A 1 217 ? -20.087 -0.656 25.336 1.00 96.94 217 ILE A CA 1
ATOM 1756 C C . ILE A 1 217 ? -19.765 0.110 26.625 1.00 96.94 217 ILE A C 1
ATOM 1758 O O . ILE A 1 217 ? -19.880 -0.442 27.721 1.00 96.94 217 ILE A O 1
ATOM 1762 N N . ALA A 1 218 ? -19.367 1.380 26.515 1.00 97.12 218 ALA A N 1
ATOM 1763 C CA . ALA A 1 218 ? -19.068 2.215 27.674 1.00 97.12 218 ALA A CA 1
ATOM 1764 C C . ALA A 1 218 ? -20.310 2.442 28.555 1.00 97.12 218 ALA A C 1
ATOM 1766 O O . ALA A 1 218 ? -20.222 2.319 29.776 1.00 97.12 218 ALA A O 1
ATOM 1767 N N . GLU A 1 219 ? -21.469 2.705 27.950 1.00 97.12 219 GLU A N 1
ATOM 1768 C CA . GLU A 1 219 ? -22.745 2.856 28.653 1.00 97.12 219 GLU A CA 1
ATOM 1769 C C . GLU A 1 219 ? -23.163 1.563 29.366 1.00 97.12 219 GLU A C 1
ATOM 1771 O O . GLU A 1 219 ? -23.471 1.588 30.558 1.00 97.12 219 GLU A O 1
ATOM 1776 N N . LYS A 1 220 ? -23.091 0.414 28.683 1.00 96.50 220 LYS A N 1
ATOM 1777 C CA . LYS A 1 220 ? -23.377 -0.909 29.260 1.00 96.50 220 LYS A CA 1
ATOM 1778 C C . LYS A 1 220 ? -22.463 -1.208 30.449 1.00 96.50 220 LYS A C 1
ATOM 1780 O O . LYS A 1 220 ? -22.944 -1.658 31.487 1.00 96.50 220 LYS A O 1
ATOM 1785 N N . LYS A 1 221 ? -21.163 -0.910 30.336 1.00 96.56 221 LYS A N 1
ATOM 1786 C CA . LYS A 1 221 ? -20.195 -1.049 31.440 1.00 96.56 221 LYS A CA 1
ATOM 1787 C C . LYS A 1 221 ? -20.520 -0.123 32.609 1.00 96.56 221 LYS A C 1
ATOM 1789 O O . LYS A 1 221 ? -20.445 -0.552 33.758 1.00 96.56 221 LYS A O 1
ATOM 1794 N N . LEU A 1 222 ? -20.913 1.120 32.333 1.00 96.50 222 LEU A N 1
ATOM 1795 C CA . LEU A 1 222 ? -21.320 2.071 33.365 1.00 96.50 222 LEU A CA 1
ATOM 1796 C C . LEU A 1 222 ? -22.584 1.600 34.097 1.00 96.50 222 LEU A C 1
ATOM 1798 O O . LEU A 1 222 ? -22.642 1.677 35.322 1.00 96.50 222 LEU A O 1
ATOM 1802 N N . LEU A 1 223 ? -23.585 1.100 33.370 1.00 97.38 223 LEU A N 1
ATOM 1803 C CA . LEU A 1 223 ? -24.805 0.546 33.958 1.00 97.38 223 LEU A CA 1
ATOM 1804 C C . LEU A 1 223 ? -24.514 -0.703 34.793 1.00 97.38 223 LEU A C 1
ATOM 1806 O O . LEU A 1 223 ? -24.979 -0.780 35.927 1.00 97.38 223 LEU A O 1
ATOM 1810 N N . ALA A 1 224 ? -23.703 -1.632 34.280 1.00 96.69 224 ALA A N 1
ATOM 1811 C CA . ALA A 1 224 ? -23.282 -2.816 35.024 1.00 96.69 224 ALA A CA 1
ATOM 1812 C C . ALA A 1 224 ? -22.558 -2.432 36.323 1.00 96.69 224 ALA A C 1
ATOM 1814 O O . ALA A 1 224 ? -22.928 -2.909 37.389 1.00 96.69 224 ALA A O 1
ATOM 1815 N N . SER A 1 225 ? -21.612 -1.487 36.254 1.00 96.19 225 SER A N 1
ATOM 1816 C CA . SER A 1 225 ? -20.914 -0.954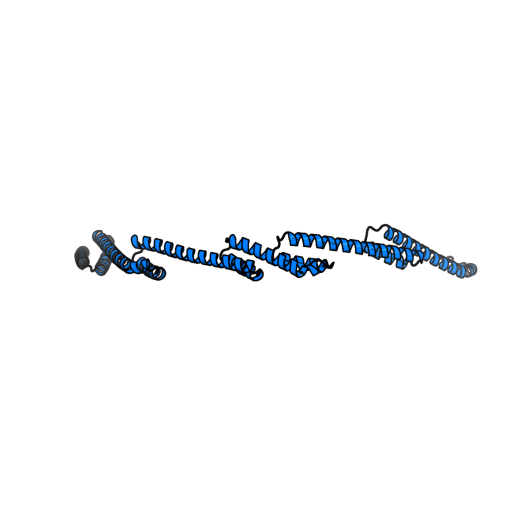 37.430 1.00 96.19 225 SER A CA 1
ATOM 1817 C C . SER A 1 225 ? -21.881 -0.337 38.450 1.00 96.19 225 SER A C 1
ATOM 1819 O O . SER A 1 225 ? -21.794 -0.634 39.640 1.00 96.19 225 SER A O 1
ATOM 1821 N N . LYS A 1 226 ? -22.872 0.450 38.001 1.00 97.62 226 LYS A N 1
ATOM 1822 C CA . LYS A 1 226 ? -23.913 1.011 38.882 1.00 97.62 226 LYS A CA 1
ATOM 1823 C C . LYS A 1 226 ? -24.774 -0.067 39.544 1.00 97.62 226 LYS A C 1
ATOM 1825 O O . LYS A 1 226 ? -25.120 0.084 40.714 1.00 97.62 226 LYS A O 1
ATOM 1830 N N . ILE A 1 227 ? -25.142 -1.122 38.816 1.00 97.38 227 ILE A N 1
ATOM 1831 C CA . ILE A 1 227 ? -25.920 -2.245 39.358 1.00 97.38 227 ILE A CA 1
ATOM 1832 C C . ILE A 1 227 ? -25.103 -2.961 40.434 1.00 97.38 227 ILE A C 1
ATOM 1834 O O . ILE A 1 227 ? -25.562 -3.041 41.571 1.00 97.38 227 ILE A O 1
ATOM 1838 N N . THR A 1 228 ? -23.870 -3.369 40.117 1.00 97.38 228 THR A N 1
ATOM 1839 C CA . THR A 1 228 ? -22.969 -4.027 41.074 1.00 97.38 228 THR A CA 1
ATOM 1840 C C . THR A 1 228 ? -22.736 -3.158 42.310 1.00 97.38 228 THR A C 1
ATOM 1842 O O . THR A 1 228 ? -22.855 -3.641 43.430 1.00 97.38 228 THR A O 1
ATOM 1845 N N . LEU A 1 229 ? -22.490 -1.855 42.138 1.00 97.88 229 LEU A N 1
ATOM 1846 C CA . LEU A 1 229 ? -22.324 -0.918 43.251 1.00 97.88 229 LEU A CA 1
ATOM 1847 C C . LEU A 1 229 ? -23.560 -0.880 44.162 1.00 97.88 229 LEU A C 1
ATOM 1849 O O . LEU A 1 229 ? -23.432 -0.926 45.386 1.00 97.88 229 LEU A O 1
ATOM 1853 N N . ASN A 1 230 ? -24.761 -0.803 43.585 1.00 97.81 230 ASN A N 1
ATOM 1854 C CA . ASN A 1 230 ? -26.005 -0.776 44.352 1.00 97.81 230 ASN A CA 1
ATOM 1855 C C . ASN A 1 230 ? -26.249 -2.091 45.106 1.00 97.81 230 ASN A C 1
ATOM 1857 O O . ASN A 1 230 ? -26.664 -2.055 46.267 1.00 97.81 230 ASN A O 1
ATOM 1861 N N . GLU A 1 231 ? -25.962 -3.233 44.480 1.00 97.56 231 GLU A N 1
ATOM 1862 C CA . GLU A 1 231 ? -26.035 -4.555 45.111 1.00 97.56 231 GLU A CA 1
ATOM 1863 C C . GLU A 1 231 ? -25.044 -4.671 46.279 1.00 97.56 231 GLU A C 1
ATOM 1865 O O . GLU A 1 231 ? -25.436 -5.065 47.382 1.00 97.56 231 GLU A O 1
ATOM 1870 N N . SER A 1 232 ? -23.792 -4.235 46.095 1.00 97.56 232 SER A N 1
ATOM 1871 C CA . SER A 1 232 ? -22.782 -4.198 47.160 1.00 97.56 232 SER A CA 1
ATOM 1872 C C . SER A 1 232 ? -23.199 -3.281 48.314 1.00 97.56 232 SER A C 1
ATOM 1874 O O . SER A 1 232 ? -23.066 -3.659 49.480 1.00 97.56 232 SER A O 1
ATOM 1876 N N . ILE A 1 233 ? -23.777 -2.107 48.027 1.00 98.19 233 ILE A N 1
ATOM 1877 C CA . ILE A 1 233 ? -24.310 -1.197 49.055 1.00 98.19 233 ILE A CA 1
ATOM 1878 C C . ILE A 1 233 ? -25.466 -1.849 49.825 1.00 98.19 233 ILE A C 1
ATOM 1880 O O . ILE A 1 233 ? -25.538 -1.710 51.050 1.00 98.19 233 ILE A O 1
ATOM 1884 N N . ALA A 1 234 ? -26.381 -2.538 49.140 1.00 98.31 234 ALA A N 1
ATOM 1885 C CA . ALA A 1 234 ? -27.497 -3.227 49.784 1.00 98.31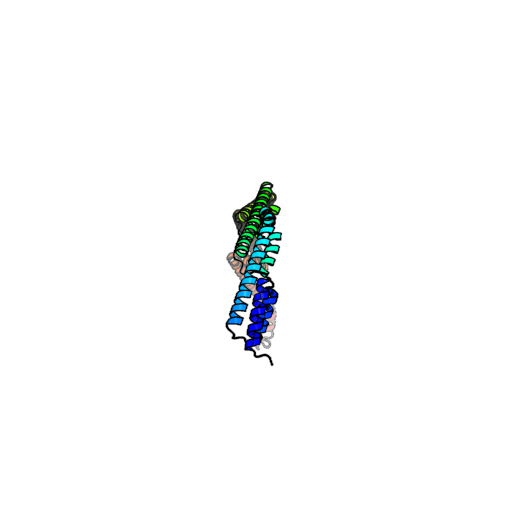 234 ALA A CA 1
ATOM 1886 C C . ALA A 1 234 ? -26.998 -4.343 50.717 1.00 98.31 234 ALA A C 1
ATOM 1888 O O . ALA A 1 234 ? -27.372 -4.372 51.892 1.00 98.31 234 ALA A O 1
ATOM 1889 N N . ARG A 1 235 ? -26.075 -5.183 50.233 1.00 98.31 235 ARG A N 1
ATOM 1890 C CA . ARG A 1 235 ? -25.437 -6.257 51.008 1.00 98.31 235 ARG A CA 1
ATOM 1891 C C . ARG A 1 235 ? -24.685 -5.724 52.227 1.00 98.31 235 ARG A C 1
ATOM 1893 O O . ARG A 1 235 ? -24.847 -6.244 53.326 1.00 98.31 235 ARG A O 1
ATOM 1900 N N . MET A 1 236 ? -23.894 -4.665 52.055 1.00 98.50 236 MET A N 1
ATOM 1901 C CA . MET A 1 236 ? -23.171 -4.002 53.144 1.00 98.50 236 MET A CA 1
ATOM 1902 C C . MET A 1 236 ? -24.131 -3.530 54.247 1.00 98.50 236 MET A C 1
ATOM 1904 O O . MET A 1 236 ? -23.871 -3.758 55.429 1.00 98.50 236 MET A O 1
ATOM 1908 N N . LYS A 1 237 ? -25.256 -2.898 53.879 1.00 98.31 237 LYS A N 1
ATOM 1909 C CA . LYS A 1 237 ? -26.274 -2.454 54.846 1.00 98.31 237 LYS A CA 1
ATOM 1910 C C . LYS A 1 237 ? -26.890 -3.632 55.600 1.00 98.31 237 LYS A C 1
ATOM 1912 O O . LYS A 1 237 ? -27.023 -3.558 56.817 1.00 98.31 237 LYS A O 1
ATOM 1917 N N . GLU A 1 238 ? -27.228 -4.710 54.898 1.00 98.38 238 GLU A N 1
ATOM 1918 C CA . GLU A 1 238 ? -27.792 -5.918 55.506 1.00 98.38 238 GLU A CA 1
ATOM 1919 C C . GLU A 1 238 ? -26.822 -6.570 56.507 1.00 98.38 238 GLU A C 1
ATOM 1921 O O . GLU A 1 238 ? -27.208 -6.865 57.640 1.00 98.38 238 GLU A O 1
ATOM 1926 N N . LEU A 1 239 ? -25.551 -6.738 56.123 1.00 98.25 239 LEU A N 1
ATOM 1927 C CA . LEU A 1 239 ? -24.491 -7.265 56.994 1.00 98.25 239 LEU A CA 1
ATOM 1928 C C . LEU A 1 239 ? -24.305 -6.403 58.246 1.00 98.25 239 LEU A C 1
ATOM 1930 O O . LEU A 1 239 ? -24.144 -6.928 59.349 1.00 98.25 239 LEU A O 1
ATOM 1934 N N . PHE A 1 240 ? -24.389 -5.080 58.093 1.00 98.25 240 PHE A N 1
ATOM 1935 C CA . PHE A 1 240 ? -24.302 -4.155 59.216 1.00 98.25 240 PHE A CA 1
ATOM 1936 C C . PHE A 1 240 ? -25.481 -4.322 60.182 1.00 98.25 240 PHE A C 1
ATOM 1938 O O . PHE A 1 240 ? -25.281 -4.359 61.393 1.00 98.25 240 PHE A O 1
ATOM 1945 N N . THR A 1 241 ? -26.707 -4.490 59.673 1.00 97.88 241 THR A N 1
ATOM 1946 C CA . THR A 1 241 ? -27.887 -4.779 60.508 1.00 97.88 241 THR A CA 1
ATOM 1947 C C . THR A 1 241 ? -27.750 -6.103 61.264 1.00 97.88 241 THR A C 1
ATOM 1949 O O . THR A 1 241 ? -28.170 -6.191 62.417 1.00 97.88 241 THR A O 1
ATOM 1952 N N . LYS A 1 242 ? -27.114 -7.107 60.652 1.00 98.12 242 LYS A N 1
ATOM 1953 C CA . LYS A 1 242 ? -26.801 -8.405 61.271 1.00 98.12 242 LYS A CA 1
ATOM 1954 C C . LYS A 1 242 ? -25.606 -8.369 62.236 1.00 98.12 242 LYS A C 1
ATOM 1956 O O . LYS A 1 242 ? -25.337 -9.378 62.877 1.00 98.12 242 LYS A O 1
ATOM 1961 N N . ARG A 1 243 ? -24.930 -7.218 62.377 1.00 97.50 243 ARG A N 1
ATOM 1962 C CA . ARG A 1 243 ? -23.710 -7.019 63.187 1.00 97.50 243 ARG A CA 1
ATOM 1963 C C . ARG A 1 243 ? -22.516 -7.876 62.750 1.00 97.50 243 ARG A C 1
ATOM 1965 O O . ARG A 1 243 ? -21.640 -8.176 63.548 1.00 97.50 243 ARG A O 1
ATOM 1972 N N . GLU A 1 244 ? -22.455 -8.256 61.476 1.00 98.06 244 GLU A N 1
ATOM 1973 C CA . GLU A 1 244 ? -21.328 -9.011 60.910 1.00 98.06 244 GLU A CA 1
ATOM 1974 C C . GLU A 1 244 ? -20.236 -8.040 60.415 1.00 98.06 244 GLU A C 1
ATOM 1976 O O . GLU A 1 244 ? -20.016 -7.888 59.210 1.00 98.06 244 GLU A O 1
ATOM 1981 N N . TYR A 1 245 ? -19.597 -7.306 61.332 1.00 97.88 245 TYR A N 1
ATOM 1982 C CA . TYR A 1 245 ? -18.798 -6.120 60.998 1.00 97.88 245 TYR A CA 1
ATOM 1983 C C . TYR A 1 245 ? -17.542 -6.405 60.167 1.00 97.88 245 TYR A C 1
ATOM 1985 O O . TYR A 1 245 ? -17.213 -5.604 59.294 1.00 97.88 245 TYR A O 1
ATOM 1993 N N . GLU A 1 246 ? -16.866 -7.538 60.349 1.00 97.62 246 GLU A N 1
ATOM 1994 C CA . GLU A 1 246 ? -15.707 -7.906 59.526 1.00 97.62 246 GLU A CA 1
ATOM 1995 C C . GLU A 1 246 ? -16.110 -8.073 58.057 1.00 97.62 246 GLU A C 1
ATOM 1997 O O . GLU A 1 246 ? -15.426 -7.589 57.153 1.00 97.62 246 GLU A O 1
ATOM 2002 N N . LYS A 1 247 ? -17.273 -8.690 57.805 1.00 98.19 247 LYS A N 1
ATOM 2003 C CA . LYS A 1 247 ? -17.826 -8.817 56.450 1.00 98.19 247 LYS A CA 1
ATOM 2004 C C . LYS A 1 247 ? -18.302 -7.475 55.901 1.00 98.19 247 LYS A C 1
ATOM 2006 O O . LYS A 1 247 ? -18.232 -7.261 54.693 1.00 98.19 247 LYS A O 1
ATOM 2011 N N . VAL A 1 248 ? -18.756 -6.555 56.759 1.00 98.50 248 VAL A N 1
ATOM 2012 C CA . VAL A 1 248 ? -19.046 -5.173 56.339 1.00 98.50 248 VAL A CA 1
ATOM 2013 C C . VAL A 1 248 ? -17.785 -4.496 55.815 1.00 98.50 248 VAL A C 1
ATOM 2015 O O . VAL A 1 248 ? -17.866 -3.836 54.783 1.00 98.50 248 VAL A O 1
ATOM 2018 N N . LEU A 1 249 ? -16.634 -4.653 56.479 1.00 98.19 249 LEU A N 1
ATOM 2019 C CA . LEU A 1 249 ? -15.375 -4.064 56.008 1.00 98.19 249 LEU A CA 1
ATOM 2020 C C . LEU A 1 249 ? -14.987 -4.603 54.629 1.00 98.19 249 LEU A C 1
ATOM 2022 O O . LEU A 1 249 ? -14.715 -3.802 53.740 1.00 98.19 249 LEU A O 1
ATOM 2026 N N . GLN A 1 250 ? -15.094 -5.918 54.420 1.00 98.12 250 GLN A N 1
ATOM 2027 C CA . GLN A 1 250 ? -14.869 -6.536 53.106 1.00 98.12 250 GLN A CA 1
ATOM 2028 C C . GLN A 1 250 ? -15.815 -5.969 52.036 1.00 98.12 250 GLN A C 1
ATOM 2030 O O . GLN A 1 250 ? -15.370 -5.566 50.966 1.00 98.12 250 GLN A O 1
ATOM 2035 N N . ALA A 1 251 ? -17.114 -5.857 52.336 1.00 98.00 251 ALA A N 1
ATOM 2036 C CA . ALA A 1 251 ? -18.080 -5.264 51.412 1.00 98.00 251 ALA A CA 1
ATOM 2037 C C . ALA A 1 251 ? -17.800 -3.770 51.137 1.00 98.00 251 ALA A C 1
ATOM 2039 O O . ALA A 1 251 ? -18.056 -3.282 50.038 1.00 98.00 251 ALA A O 1
ATOM 2040 N N . CYS A 1 252 ? -17.263 -3.028 52.112 1.00 98.25 252 CYS A N 1
ATOM 2041 C CA . CYS A 1 252 ? -16.837 -1.642 51.908 1.00 98.25 252 CYS A CA 1
ATOM 2042 C C . CYS A 1 252 ? -15.602 -1.547 51.004 1.00 98.25 252 CYS A C 1
ATOM 2044 O O . CYS A 1 252 ? -15.526 -0.616 50.205 1.00 98.25 252 CYS A O 1
ATOM 2046 N N . ASP A 1 253 ? -14.665 -2.491 51.110 1.00 97.94 253 ASP A N 1
ATOM 2047 C CA . ASP A 1 253 ? -13.494 -2.568 50.231 1.00 97.94 253 ASP A CA 1
ATOM 2048 C C . ASP A 1 253 ? -13.905 -2.900 48.787 1.00 97.94 253 ASP A C 1
ATOM 2050 O O . ASP A 1 253 ? -13.415 -2.274 47.848 1.00 97.94 253 ASP A O 1
ATOM 2054 N N . GLU A 1 254 ? -14.874 -3.806 48.601 1.00 97.50 254 GLU A N 1
ATOM 2055 C CA . GLU A 1 254 ? -15.492 -4.073 47.293 1.00 97.50 254 GLU A CA 1
ATOM 2056 C C . GLU A 1 254 ? -16.108 -2.791 46.698 1.00 97.50 254 GLU A C 1
ATOM 2058 O O . GLU A 1 254 ? -15.828 -2.447 45.549 1.00 97.50 254 GLU A O 1
ATOM 2063 N N . ILE A 1 255 ? -16.886 -2.035 47.485 1.00 98.12 255 ILE A N 1
ATOM 2064 C CA . ILE A 1 255 ? -17.471 -0.748 47.063 1.00 98.12 255 ILE A CA 1
ATOM 2065 C C . ILE A 1 255 ? -16.381 0.257 46.671 1.00 98.12 255 ILE A C 1
ATOM 2067 O O . ILE A 1 255 ? -16.493 0.898 45.628 1.00 98.12 255 ILE A O 1
ATOM 2071 N N . GLU A 1 256 ? -15.328 0.389 47.481 1.00 97.56 256 GLU A N 1
ATOM 2072 C CA . GLU A 1 256 ? -14.218 1.317 47.240 1.00 97.56 256 GLU A CA 1
ATOM 2073 C C . GLU A 1 256 ? -13.410 0.936 45.986 1.00 97.56 256 GLU A C 1
ATOM 2075 O O . GLU A 1 256 ? -12.887 1.819 45.309 1.00 97.56 256 GLU A O 1
ATOM 2080 N N . SER A 1 257 ? -13.367 -0.351 45.618 1.00 97.44 257 SER A N 1
ATOM 2081 C CA . SER A 1 257 ? -12.751 -0.810 44.365 1.00 97.44 257 SER A CA 1
ATOM 2082 C C . SER A 1 257 ? -13.554 -0.438 43.107 1.00 97.44 257 SER A C 1
ATOM 2084 O O . SER A 1 257 ? -12.965 -0.225 42.047 1.00 97.44 257 SER A O 1
ATOM 2086 N N . ILE A 1 258 ? -14.886 -0.334 43.220 1.00 96.62 258 ILE A N 1
ATOM 2087 C CA . ILE A 1 258 ? -15.792 0.027 42.115 1.00 96.62 258 ILE A CA 1
ATOM 2088 C C . ILE A 1 258 ? -15.899 1.550 41.982 1.00 96.62 258 ILE A C 1
ATOM 2090 O O . ILE A 1 258 ? -15.799 2.094 40.883 1.00 96.62 258 ILE A O 1
ATOM 2094 N N . ASP A 1 259 ? -16.108 2.235 43.106 1.00 97.50 259 ASP A N 1
ATOM 2095 C CA . ASP A 1 259 ? -16.199 3.688 43.210 1.00 97.50 259 ASP A CA 1
ATOM 2096 C C . ASP A 1 259 ? -15.412 4.168 44.443 1.00 97.50 259 ASP A C 1
ATOM 2098 O O . ASP A 1 259 ? -15.959 4.240 45.553 1.00 97.50 259 ASP A O 1
ATOM 2102 N N . PRO A 1 260 ? -14.135 4.560 44.265 1.00 97.38 260 PRO A N 1
ATOM 2103 C CA . PRO A 1 260 ? -13.315 5.079 45.353 1.00 97.38 260 PRO A CA 1
ATOM 2104 C C . PRO A 1 260 ? -13.916 6.315 46.032 1.00 97.38 260 PRO A C 1
ATOM 2106 O O . PRO A 1 260 ? -13.586 6.606 47.179 1.00 97.38 260 PRO A O 1
ATOM 2109 N N . GLY A 1 261 ? -14.787 7.062 45.347 1.00 96.88 261 GLY A N 1
ATOM 2110 C CA . GLY A 1 261 ? -15.450 8.256 45.866 1.00 96.88 261 GLY A CA 1
ATOM 2111 C C . GLY A 1 261 ? -16.697 7.972 46.707 1.00 96.88 261 GLY A C 1
ATOM 2112 O O . GLY A 1 261 ? -17.309 8.918 47.212 1.00 96.88 261 GLY A O 1
ATOM 2113 N N . ASN A 1 262 ? -17.088 6.707 46.890 1.00 98.00 262 ASN A N 1
ATOM 2114 C CA . ASN A 1 262 ? -18.359 6.367 47.514 1.00 98.00 262 ASN A CA 1
ATOM 2115 C C . ASN A 1 262 ? -18.401 6.716 49.016 1.00 98.00 262 ASN A C 1
ATOM 2117 O O . ASN A 1 262 ? -17.890 5.996 49.880 1.00 98.00 262 ASN A O 1
ATOM 2121 N N . TRP A 1 263 ? -19.069 7.824 49.355 1.00 97.81 263 TRP A N 1
ATOM 2122 C CA . TRP A 1 263 ? -19.198 8.284 50.743 1.00 97.81 263 TRP A CA 1
ATOM 2123 C C . TRP A 1 263 ? -19.920 7.273 51.646 1.00 97.81 263 TRP A C 1
ATOM 2125 O O . TRP A 1 263 ? -19.570 7.133 52.820 1.00 97.81 263 TRP A O 1
ATOM 2135 N N . THR A 1 264 ? -20.919 6.554 51.118 1.00 97.94 264 THR A N 1
ATOM 2136 C CA . THR A 1 264 ? -21.694 5.587 51.907 1.00 97.94 264 THR A CA 1
ATOM 2137 C C . THR A 1 264 ? -20.814 4.431 52.377 1.00 97.94 264 THR A C 1
ATOM 2139 O O . THR A 1 264 ? -20.790 4.166 53.579 1.00 97.94 264 THR A O 1
ATOM 2142 N N . GLY A 1 265 ? -20.040 3.811 51.480 1.00 97.88 265 GLY A N 1
ATOM 2143 C CA . GLY A 1 265 ? -19.088 2.752 51.832 1.00 97.88 265 GLY A CA 1
ATOM 2144 C C . GLY A 1 265 ? -18.077 3.215 52.883 1.00 97.88 265 GLY A C 1
ATOM 2145 O O . GLY A 1 265 ? -17.956 2.609 53.945 1.00 97.88 265 GLY A O 1
ATOM 2146 N N . ARG A 1 266 ? -17.438 4.373 52.669 1.00 98.19 266 ARG A N 1
ATOM 2147 C CA . ARG A 1 266 ? -16.475 4.954 53.628 1.00 98.19 266 ARG A CA 1
ATOM 2148 C C . ARG A 1 266 ? -17.083 5.222 55.008 1.00 98.19 266 ARG A C 1
ATOM 2150 O O . ARG A 1 266 ? -16.448 4.967 56.032 1.00 98.19 266 ARG A O 1
ATOM 2157 N N . SER A 1 267 ? -18.317 5.726 55.051 1.00 98.44 267 SER A N 1
ATOM 2158 C CA . SER A 1 267 ? -19.034 5.979 56.306 1.00 98.44 267 SER A CA 1
ATOM 2159 C C . SER A 1 267 ? -19.290 4.684 57.081 1.00 98.44 267 SER A C 1
ATOM 2161 O O . SER A 1 267 ? -19.023 4.624 58.283 1.00 98.44 267 SER A O 1
ATOM 2163 N N . TYR A 1 268 ? -19.775 3.638 56.406 1.00 98.44 268 TYR A N 1
ATOM 2164 C CA . TYR A 1 268 ? -20.040 2.339 57.030 1.00 98.44 268 TYR A CA 1
ATOM 2165 C C . TYR A 1 268 ? -18.757 1.624 57.456 1.00 98.44 268 TYR A C 1
ATOM 2167 O O . TYR A 1 268 ? -18.726 1.088 58.561 1.00 98.44 268 TYR A O 1
ATOM 2175 N N . LYS A 1 269 ? -17.683 1.708 56.663 1.00 98.38 269 LYS A N 1
ATOM 2176 C CA . LYS A 1 269 ? -16.351 1.192 57.012 1.00 98.38 269 LYS A CA 1
ATOM 2177 C C . LYS A 1 269 ? -15.870 1.750 58.352 1.00 98.38 269 LYS A C 1
ATOM 2179 O O . LYS A 1 269 ? -15.572 0.990 59.269 1.00 98.38 269 LYS A O 1
ATOM 2184 N N . LYS A 1 270 ? -15.920 3.079 58.518 1.00 98.25 270 LYS A N 1
ATOM 2185 C CA . LYS A 1 270 ? -15.554 3.751 59.776 1.00 98.25 270 LYS A CA 1
ATOM 2186 C C . LYS A 1 270 ? -16.461 3.351 60.946 1.00 98.25 270 LYS A C 1
ATOM 2188 O O . LYS A 1 270 ? -15.980 3.172 62.062 1.00 98.25 270 LYS A O 1
ATOM 2193 N N . LYS A 1 271 ? -17.774 3.216 60.715 1.00 98.31 271 LYS A N 1
ATOM 2194 C CA . LYS A 1 271 ? -18.727 2.780 61.753 1.00 98.31 271 LYS A CA 1
ATOM 2195 C C . LYS A 1 271 ? -18.464 1.346 62.206 1.00 98.31 271 LYS A C 1
ATOM 2197 O O . LYS A 1 271 ? -18.501 1.088 63.404 1.00 98.31 271 LYS A O 1
ATOM 2202 N N . ALA A 1 272 ? -18.210 0.437 61.269 1.00 98.19 272 ALA A N 1
ATOM 2203 C CA . ALA A 1 272 ? -17.905 -0.957 61.560 1.00 98.19 272 ALA A CA 1
ATOM 2204 C C . ALA A 1 272 ? -16.584 -1.077 62.334 1.00 98.19 272 ALA A C 1
ATOM 2206 O O . ALA A 1 272 ? -16.584 -1.678 63.401 1.00 98.19 272 ALA A O 1
ATOM 2207 N N . GLN A 1 273 ? -15.514 -0.404 61.886 1.00 98.19 273 GLN A N 1
ATOM 2208 C CA . GLN A 1 273 ? -14.228 -0.343 62.602 1.00 98.19 273 GLN A CA 1
ATOM 2209 C C . GLN A 1 273 ? -14.394 0.125 64.051 1.00 98.19 273 GLN A C 1
ATOM 2211 O O . GLN A 1 273 ? -13.990 -0.573 64.973 1.00 98.19 273 GLN A O 1
ATOM 2216 N N . ALA A 1 274 ? -15.071 1.258 64.259 1.00 98.06 274 ALA A N 1
ATOM 2217 C CA . ALA A 1 274 ? -15.304 1.790 65.599 1.00 98.06 274 ALA A CA 1
ATOM 2218 C C . ALA A 1 274 ? -16.196 0.884 66.469 1.00 98.06 274 ALA A C 1
ATOM 2220 O O . ALA A 1 274 ? -16.165 0.985 67.692 1.00 98.06 274 ALA A O 1
ATOM 2221 N N . THR A 1 275 ? -17.040 0.042 65.864 1.00 97.75 275 THR A N 1
ATOM 2222 C CA . THR A 1 275 ? -17.889 -0.890 66.621 1.00 97.75 275 THR A CA 1
ATOM 2223 C C . THR A 1 275 ? -17.113 -2.137 67.025 1.00 97.75 275 THR A C 1
ATOM 2225 O O . THR A 1 275 ? -17.209 -2.527 68.182 1.00 97.75 275 THR A O 1
ATOM 2228 N N . ILE A 1 276 ? -16.287 -2.685 66.127 1.00 97.50 276 ILE A N 1
ATOM 2229 C CA . ILE A 1 276 ? -15.356 -3.781 66.434 1.00 97.50 276 ILE A CA 1
ATOM 2230 C C . ILE A 1 276 ? -14.406 -3.370 67.563 1.00 97.50 276 ILE A C 1
ATOM 2232 O O . ILE A 1 276 ? -14.255 -4.113 68.524 1.00 97.50 276 ILE A O 1
ATOM 2236 N N . GLU A 1 277 ? -13.817 -2.173 67.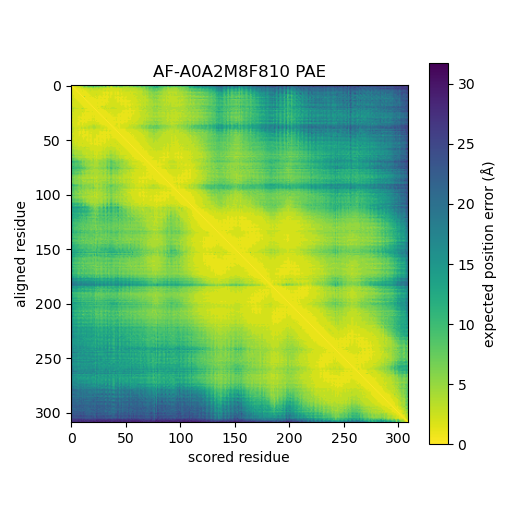483 1.00 97.38 277 GLU A N 1
ATOM 2237 C CA . GLU A 1 277 ? -12.909 -1.646 68.512 1.00 97.38 277 GLU A CA 1
ATOM 2238 C C . GLU A 1 277 ? -13.599 -1.584 69.884 1.00 97.38 277 GLU A C 1
ATOM 2240 O O . GLU A 1 277 ? -13.114 -2.162 70.849 1.00 97.38 277 GLU A O 1
ATOM 2245 N N . ARG A 1 278 ? -14.815 -1.024 69.957 1.00 97.69 278 ARG A N 1
ATOM 2246 C CA . ARG A 1 278 ? -15.599 -0.989 71.206 1.00 97.69 278 ARG A CA 1
ATOM 2247 C C . ARG A 1 278 ? -15.993 -2.370 71.728 1.00 97.69 278 ARG A C 1
ATOM 2249 O O . ARG A 1 278 ? -16.066 -2.558 72.942 1.00 97.69 278 ARG A O 1
ATOM 2256 N N . GLU A 1 279 ? -16.341 -3.307 70.846 1.00 95.94 279 GLU A N 1
ATOM 2257 C CA . GLU A 1 279 ? -16.674 -4.679 71.242 1.00 95.94 279 GLU A CA 1
ATOM 2258 C C . GLU A 1 279 ? -15.429 -5.407 71.771 1.00 95.94 279 GLU A C 1
ATOM 2260 O O . GLU A 1 279 ? -15.529 -6.072 72.804 1.00 95.94 279 GLU A O 1
ATOM 2265 N N . SER A 1 280 ? -14.263 -5.197 71.150 1.00 95.75 280 SER A N 1
ATOM 2266 C CA . SER A 1 280 ? -12.963 -5.684 71.628 1.00 95.75 280 SER A CA 1
ATOM 2267 C C . SER A 1 280 ? -12.628 -5.114 73.006 1.00 95.75 280 SER A C 1
ATOM 2269 O O . SER A 1 280 ? -12.455 -5.882 73.953 1.00 95.75 280 SER A O 1
ATOM 2271 N N . ASP A 1 281 ? -12.673 -3.787 73.164 1.00 96.44 281 ASP A N 1
ATOM 2272 C CA . ASP A 1 281 ? -12.423 -3.103 74.439 1.00 96.44 281 ASP A CA 1
ATOM 2273 C C . ASP A 1 281 ? -13.368 -3.607 75.542 1.00 96.44 281 ASP A C 1
ATOM 2275 O O . ASP A 1 281 ? -12.972 -3.817 76.689 1.00 96.44 281 ASP A O 1
ATOM 2279 N N . SER A 1 282 ? -14.645 -3.837 75.212 1.00 96.25 282 SER A N 1
ATOM 2280 C CA . SER A 1 282 ? -15.625 -4.356 76.171 1.00 96.25 282 SER A CA 1
ATOM 2281 C C . SER A 1 282 ? -15.314 -5.788 76.609 1.00 96.25 282 SER A C 1
ATOM 2283 O O . SER A 1 282 ? -15.508 -6.123 77.782 1.00 96.25 282 SER A O 1
ATOM 2285 N N . VAL A 1 283 ? -14.857 -6.641 75.690 1.00 95.56 283 VAL A N 1
ATOM 2286 C CA . VAL A 1 283 ? -14.438 -8.013 76.001 1.00 95.56 283 VAL A CA 1
ATOM 2287 C C . VAL A 1 283 ? -13.186 -7.999 76.876 1.00 95.56 283 VAL A C 1
ATOM 2289 O O . VAL A 1 283 ? -13.180 -8.674 77.906 1.00 95.56 283 VAL A O 1
ATOM 2292 N N . GLU A 1 284 ? -12.182 -7.191 76.536 1.00 95.56 284 GLU A N 1
ATOM 2293 C CA . GLU A 1 284 ? -10.957 -7.025 77.327 1.00 95.56 284 GLU A CA 1
ATOM 2294 C C . GLU A 1 284 ? -11.261 -6.521 78.742 1.00 95.56 284 GLU A C 1
ATOM 2296 O O . GLU A 1 284 ? -10.819 -7.113 79.727 1.00 95.56 284 GLU A O 1
ATOM 2301 N N . LEU A 1 285 ? -12.105 -5.494 78.878 1.00 95.25 285 LEU A N 1
ATOM 2302 C CA . LEU A 1 285 ? -12.529 -4.974 80.180 1.00 95.25 285 LEU A CA 1
ATOM 2303 C C . LEU A 1 285 ? -13.261 -6.025 81.020 1.00 95.25 285 LEU A C 1
ATOM 2305 O O . LEU A 1 285 ? -13.039 -6.105 82.230 1.00 95.25 285 LEU A O 1
ATOM 2309 N N . LYS A 1 286 ? -14.122 -6.851 80.413 1.00 96.06 286 LYS A N 1
ATOM 2310 C CA . LYS A 1 286 ? -14.784 -7.960 81.121 1.00 96.06 286 LYS A CA 1
ATOM 2311 C C . LYS A 1 286 ? -13.773 -9.002 81.585 1.00 96.06 286 LYS A C 1
ATOM 2313 O O . LYS A 1 286 ? -13.851 -9.427 82.733 1.00 96.06 286 LYS A O 1
ATOM 2318 N N . GLN A 1 287 ? -12.822 -9.379 80.732 1.00 94.94 287 GLN A N 1
ATOM 2319 C CA . GLN A 1 287 ? -11.758 -10.319 81.089 1.00 94.94 287 GLN A CA 1
ATOM 2320 C C . GLN A 1 287 ? -10.897 -9.782 82.237 1.00 94.94 287 GLN A C 1
ATOM 2322 O O . GLN A 1 287 ? -10.678 -10.496 83.212 1.00 94.94 287 GLN A O 1
ATOM 2327 N N . LEU A 1 288 ? -10.486 -8.511 82.179 1.00 94.50 288 LEU A N 1
ATOM 2328 C CA . LEU A 1 288 ? -9.750 -7.838 83.253 1.00 94.50 288 LEU A CA 1
ATOM 2329 C C . LEU A 1 288 ? -10.560 -7.771 84.549 1.00 94.50 288 LEU A C 1
ATOM 2331 O O . LEU A 1 288 ? -10.022 -8.007 85.627 1.00 94.50 288 LEU A O 1
ATOM 2335 N N . THR A 1 289 ? -11.860 -7.486 84.457 1.00 95.31 289 THR A N 1
ATOM 2336 C CA . THR A 1 289 ? -12.747 -7.427 85.625 1.00 95.31 289 THR A CA 1
ATOM 2337 C C . THR A 1 289 ? -12.901 -8.801 86.277 1.00 95.31 289 THR A C 1
ATOM 2339 O O . THR A 1 289 ? -12.840 -8.903 87.501 1.00 95.31 289 THR A O 1
ATOM 2342 N N . GLU A 1 290 ? -13.083 -9.864 85.492 1.00 94.75 290 GLU A N 1
ATOM 2343 C CA . GLU A 1 290 ? -13.141 -11.235 86.013 1.00 94.75 290 GLU A CA 1
ATOM 2344 C C . GLU A 1 290 ? -11.798 -11.669 86.614 1.00 94.75 290 GLU A C 1
ATOM 2346 O O . GLU A 1 290 ? -11.763 -12.197 87.725 1.00 94.75 290 GLU A O 1
ATOM 2351 N N . LEU A 1 291 ? -10.679 -11.353 85.959 1.00 94.19 291 LEU A N 1
ATOM 2352 C CA . LEU A 1 291 ? -9.340 -11.625 86.483 1.00 94.19 291 LEU A CA 1
ATOM 2353 C C . LEU A 1 291 ? -9.099 -10.888 87.811 1.00 94.19 291 LEU A C 1
ATOM 2355 O O . LEU A 1 291 ? -8.677 -11.500 88.793 1.00 94.19 291 LEU A O 1
ATOM 2359 N N . TRP A 1 292 ? -9.477 -9.612 87.902 1.00 91.56 292 TRP A N 1
ATOM 2360 C CA . TRP A 1 292 ? -9.410 -8.841 89.143 1.00 91.56 292 TRP A CA 1
ATOM 2361 C C . TRP A 1 292 ? -10.276 -9.443 90.252 1.00 91.56 292 TRP A C 1
ATOM 2363 O O . TRP A 1 292 ? -9.818 -9.551 91.386 1.00 91.56 292 TRP A O 1
ATOM 2373 N N . LYS A 1 293 ? -11.501 -9.894 89.948 1.00 94.19 293 LYS A N 1
ATOM 2374 C CA . LYS A 1 293 ? -12.353 -10.589 90.930 1.00 94.19 293 LYS A CA 1
ATOM 2375 C C . LYS A 1 293 ? -11.687 -11.852 91.475 1.00 94.19 293 LYS A C 1
ATOM 2377 O O . LYS A 1 293 ? -11.830 -12.128 92.663 1.00 94.19 293 LYS A O 1
ATOM 2382 N N . THR A 1 294 ? -10.958 -12.596 90.641 1.00 93.69 294 THR A N 1
ATOM 2383 C CA . THR A 1 294 ? -10.222 -13.791 91.089 1.00 93.69 294 THR A CA 1
ATOM 2384 C C . THR A 1 294 ? -8.971 -13.458 91.905 1.00 93.69 294 THR A C 1
ATOM 2386 O O . THR A 1 294 ? -8.670 -14.161 92.866 1.00 93.69 294 THR A O 1
ATOM 2389 N N . MET A 1 295 ? -8.271 -12.367 91.578 1.00 91.94 295 MET A N 1
ATOM 2390 C CA . MET A 1 295 ? -7.050 -11.951 92.278 1.00 91.94 295 MET A CA 1
ATOM 2391 C C . MET A 1 295 ? -7.322 -11.170 93.569 1.00 91.94 295 MET A C 1
ATOM 2393 O O . MET A 1 295 ? -6.550 -11.277 94.517 1.00 91.94 295 MET A O 1
ATOM 2397 N N . ALA A 1 296 ? -8.406 -10.395 93.647 1.00 92.06 296 ALA A N 1
ATOM 2398 C CA . ALA A 1 296 ? -8.681 -9.498 94.771 1.00 92.06 296 ALA A CA 1
ATOM 2399 C C . ALA A 1 296 ? -8.693 -10.188 96.156 1.00 92.06 296 ALA A C 1
ATOM 2401 O O . ALA A 1 296 ? -8.144 -9.603 97.092 1.00 92.06 296 ALA A O 1
ATOM 2402 N N . PRO A 1 297 ? -9.241 -11.411 96.334 1.00 92.00 297 PRO A N 1
ATOM 2403 C CA . PRO A 1 297 ? -9.114 -12.147 97.593 1.00 92.00 297 PRO A CA 1
ATOM 2404 C C . PRO A 1 297 ? -7.658 -12.489 97.941 1.00 92.00 297 PRO A C 1
ATOM 2406 O O . PRO A 1 297 ? -7.248 -12.284 99.077 1.00 92.00 297 PRO A O 1
ATOM 2409 N N . GLN A 1 298 ? -6.857 -12.922 96.961 1.00 87.44 298 GLN A N 1
ATOM 2410 C CA . GLN A 1 298 ? -5.445 -13.285 97.158 1.00 87.44 298 GLN A CA 1
ATOM 2411 C C . GLN A 1 298 ? -4.588 -12.066 97.514 1.00 87.44 298 GLN A C 1
ATOM 2413 O O . GLN A 1 298 ? -3.754 -12.124 98.413 1.00 87.44 298 GLN A O 1
ATOM 2418 N N . VAL A 1 299 ? -4.839 -10.934 96.849 1.00 84.62 299 VAL A N 1
ATOM 2419 C CA . VAL A 1 299 ? -4.196 -9.649 97.160 1.00 84.62 299 VAL A CA 1
ATOM 2420 C C . VAL A 1 299 ? -4.562 -9.183 98.575 1.00 84.62 299 VAL A C 1
ATOM 2422 O O . VAL A 1 299 ? -3.733 -8.591 99.261 1.00 84.62 299 VAL A O 1
ATOM 2425 N N . LYS A 1 300 ? -5.788 -9.467 99.038 1.00 87.75 300 LYS A N 1
ATOM 2426 C CA . LYS A 1 300 ? -6.250 -9.134 100.393 1.00 87.75 300 LYS A CA 1
ATOM 2427 C C . LYS A 1 300 ? -5.647 -10.042 101.471 1.00 87.75 300 LYS A C 1
ATOM 2429 O O . LYS A 1 300 ? -5.410 -9.564 102.577 1.00 87.75 300 LYS A O 1
ATOM 2434 N N . GLU A 1 301 ? -5.425 -11.320 101.171 1.00 85.88 301 GLU A N 1
ATOM 2435 C CA . GLU A 1 301 ? -4.813 -12.288 102.095 1.00 85.88 301 GLU A CA 1
ATOM 2436 C C . GLU A 1 301 ? -3.289 -12.124 102.211 1.00 85.88 301 GLU A C 1
ATOM 2438 O O . GLU A 1 301 ? -2.747 -12.358 103.288 1.00 85.88 301 GLU A O 1
ATOM 2443 N N . HIS A 1 302 ? -2.614 -11.670 101.147 1.00 84.38 302 HIS A N 1
ATOM 2444 C CA . HIS A 1 302 ? -1.151 -11.530 101.093 1.00 84.38 302 HIS A CA 1
ATOM 2445 C C . HIS A 1 302 ? -0.687 -10.189 100.489 1.00 84.38 302 HIS A C 1
ATOM 2447 O O . HIS A 1 302 ? -0.068 -10.168 99.417 1.00 84.38 302 HIS A O 1
ATOM 2453 N N . PRO A 1 303 ? -0.965 -9.043 101.136 1.00 80.06 303 PRO A N 1
ATOM 2454 C CA . PRO A 1 303 ? -0.629 -7.719 100.598 1.00 80.06 303 PRO A CA 1
ATOM 2455 C C . PRO A 1 303 ? 0.884 -7.499 100.388 1.00 80.06 303 PRO A C 1
ATOM 2457 O O . PRO A 1 303 ? 1.294 -6.739 99.504 1.00 80.06 303 PRO A O 1
ATOM 2460 N N . GLU A 1 304 ? 1.731 -8.190 101.154 1.00 82.06 304 GLU A N 1
ATOM 2461 C CA . GLU A 1 304 ? 3.194 -8.167 101.047 1.00 82.06 304 GLU A CA 1
ATOM 2462 C C . GLU A 1 304 ? 3.736 -8.696 99.707 1.00 82.06 304 GLU A C 1
ATOM 2464 O O . GLU A 1 304 ? 4.819 -8.291 99.285 1.00 82.06 304 GLU A O 1
ATOM 2469 N N . ASN A 1 305 ? 2.978 -9.544 99.002 1.00 80.12 305 ASN A N 1
ATOM 2470 C CA . ASN A 1 305 ? 3.403 -10.130 97.727 1.00 80.12 305 ASN A CA 1
ATOM 2471 C C . ASN A 1 305 ? 3.162 -9.211 96.516 1.00 80.12 305 ASN A C 1
ATOM 2473 O O . ASN A 1 305 ? 3.704 -9.467 95.443 1.00 80.12 305 ASN A O 1
ATOM 2477 N N . TYR A 1 306 ? 2.383 -8.135 96.674 1.00 77.25 306 TYR A N 1
ATOM 2478 C CA . TYR A 1 306 ? 1.940 -7.279 95.563 1.00 77.25 306 TYR A CA 1
ATOM 2479 C C . TYR A 1 306 ? 2.405 -5.817 95.669 1.00 77.25 306 TYR A C 1
ATOM 2481 O O . TYR A 1 306 ? 2.048 -4.997 94.833 1.00 77.25 306 TYR A O 1
ATOM 2489 N N . THR A 1 307 ? 3.234 -5.468 96.656 1.00 65.69 307 THR A N 1
ATOM 2490 C CA . THR A 1 307 ? 3.691 -4.084 96.913 1.00 65.69 307 THR A CA 1
ATOM 2491 C C . THR A 1 307 ? 4.955 -3.667 96.140 1.00 65.69 307 THR A C 1
ATOM 2493 O O . THR A 1 307 ? 5.489 -2.587 96.387 1.00 65.69 307 THR A O 1
ATOM 2496 N N . ARG A 1 308 ? 5.463 -4.497 95.215 1.00 57.72 308 ARG A N 1
ATOM 2497 C CA . ARG A 1 308 ? 6.715 -4.239 94.462 1.00 57.72 308 ARG A CA 1
ATOM 2498 C C . ARG A 1 308 ? 6.579 -4.163 92.932 1.00 57.72 308 ARG A C 1
ATOM 2500 O O . ARG A 1 308 ? 7.608 -4.115 92.261 1.00 57.72 308 ARG A O 1
ATOM 2507 N N . LEU A 1 309 ? 5.362 -4.144 92.394 1.00 53.16 309 LEU A N 1
ATOM 2508 C CA . LEU A 1 309 ? 5.079 -3.931 90.966 1.00 53.16 309 LEU A CA 1
ATOM 2509 C C . LEU A 1 309 ? 4.533 -2.520 90.745 1.00 53.16 309 LEU A C 1
ATOM 2511 O O . LEU A 1 309 ? 4.928 -1.910 89.730 1.00 53.16 309 LEU A O 1
#

Solvent-accessible surface area (backbone atoms only — not comparable to full-atom values): 16612 Å² total; per-residue (Å²): 132,82,55,68,69,58,52,50,53,53,50,54,52,50,35,50,54,27,49,78,70,68,37,48,71,61,22,43,53,53,37,53,55,50,32,72,77,43,77,79,41,66,67,51,54,51,50,42,52,49,44,51,53,49,50,50,52,50,50,49,53,49,48,52,50,53,53,62,70,47,48,63,40,60,78,72,63,41,56,73,64,46,50,57,52,50,53,54,52,37,74,78,42,74,79,42,64,66,62,52,54,50,51,52,51,48,52,51,50,52,51,49,51,52,46,49,55,50,52,52,51,49,54,50,52,51,50,51,34,51,50,29,44,74,71,64,40,19,69,61,18,36,50,52,26,50,56,49,38,71,76,42,74,80,44,65,65,42,55,53,49,29,52,53,18,46,50,50,43,48,55,49,52,53,59,78,42,38,70,54,66,72,38,92,48,42,69,63,40,40,56,51,38,54,58,48,36,72,74,43,75,81,41,63,70,51,54,50,52,39,52,53,35,52,50,52,52,52,49,52,52,51,51,51,50,51,51,52,48,52,52,39,53,52,51,28,52,52,32,49,76,72,65,40,40,73,60,23,41,54,34,22,52,55,36,40,74,77,39,74,80,44,61,68,36,56,53,49,33,54,51,33,53,58,46,52,50,52,52,50,53,52,51,52,52,49,52,50,50,54,50,46,63,68,43,50,62,57,48,68,76,43,53,84,80,66,77,86,123

pLDDT: mean 95.89, std 5.11, range [53.16, 98.69]

Nearest PDB structures (foldseek):
  9dtr-assembly1_S  TM=1.659E-01  e=2.476E+00  Saccharomyces cerevisiae

Foldseek 3Di:
DPDLVVVLVVLLVVLVVCVVVVVLVVSLVSLVVNCVSPVPPPSSVVSNVVSVVVVLVVLLVVLVVLVVVCVVCVVVVVLVVVLVSLVVSCVSHVPNPVSVVVNVVSVVVVVVVVVVVVVVVLVVLLVVLVVCVVVLVLVVSLVSLVVSCVVPVPPPSSVVSNVSSLLSVLVVLCVVCVVVLVDPPLVVVLVVLVVSCVSPVPPPVSVVSNVVSVVSVVVVVVVVLVVVLVVLLVVLVVCVVVLVLVVNLVSLVVNCVSPVPDPSSVVSNVVSVVVVVVVVVVVVVVVVVVVCVVCVVVCVVCVVVPPPD

Secondary structure (DSSP, 8-state):
---HHHHHHHHHHHHHHHHHTT-HHHHHHHHHHHHHH-TT-HHHHHHHHHHHHHHHHHHHHHHHHHHHHTHHHHHTT-HHHHHHHHHHHHHH-TT-HHHHHHHHHHHHHHHHHHHHHHHHHHHHHHHHHHHHHHTT-HHHHHHHHHHHHHH-TT-HHHHHHHHHHHHHHHHHHHHHTHHHHHSS-HHHHHHHHHHHHTT-TT-HHHHHHHHHHHHHHHHHHHHHHHHHHHHHHHHHHHHHHTT-HHHHHHHHHHHHHH-TT-HHHHHHHHHHHHHHHHHHHHHHHHHHHHHHHHHHHHHHH-GGGSTT-

Radius of gyration: 53.67 Å; Cα contacts (8 Å, |Δi|>4): 200; chains: 1; bounding box: 100×35×160 Å

Sequence (309 aa):
MVDPKTYIQEGLKTIKTLIEQNHLITALRAGEELARVNPYDRKVLNALANIQALIQKENEANVDRDIASTMHLWDEGKFDELQKIYSKLYQFSPQHKRLRALIIKLNEQMNEGQKKEHDEFIDQAVEAIKNLISEKNYTDAIQAGNELLQYDPLNSAAQKLLKKAKTGLIDMKLTENSQLLESADFERALEFYESLRRIDPDHSVVNRLSQQTKAHIAEKKLLASKITLNESIARMKELFTKREYEKVLQACDEIESIDPGNWTGRSYKKKAQATIERESDSVELKQLTELWKTMAPQVKEHPENYTRL